Protein 7XZ4 (pdb70)

CATH classification: 1.20.1260.10

Radius of gyration: 22.17 Å; Cα contacts (8 Å, |Δi|>4): 222; chains: 1; bounding box: 53×60×54 Å

B-factor: mean 36.24, std 18.08, range [16.72, 129.14]

Foldseek 3Di:
DDADVNRDDDDDDDDDVCVVLQDDDDVFDRQADLQDPLLLVLLLVLLQLLQLQLVQLQLQLVACPDPVNVLNLSNLVSNVSSVVSNVVSVVSCVVCVNNGHDHDHDDHDDYDRDQCDPPLGSQLSVLVVNLVSLVVSLVSLVVSLVSCVVSVPVVSNCCSVPPPNVVSVVVNVVSVVVNVQCVVQDPDPSSSVSSVVSVVVSD

Sequence (203 aa):
KEVLSGVVFQPFEEIKGELSLVPQTPDKSLARQKFVDECEAAINEQINVEYNASYAYHSLFAYFDRDNVALKGFAKFFKESSDEEREEHAEKLMKKYQNTRGGRVRLQQSIVTPLTEFDHPEKGDALYAMELALALEKLVNEKLHNLHAVATRCNNDPQLTDFIESEFLADQVEDIKKISEYVAQLRRVGKGHGVWHFDQKLLEEEA

InterPro domains:
  IPR001519 Ferritin [PTHR11431] (81-251)
  IPR008331 Ferritin/DPS domain [PF00210] (91-235)
  IPR009040 Ferritin-like diiron domain [PS50905] (83-236)
  IPR009078 Ferritin-like superfamily [SSF47240] (72-250)
  IPR012347 Ferritin-like [G3DSA:1.20.1260.10] (52-253)
  IPR014034 Ferritin, conserved site [PS00204] (203-223)
  IPR014034 Ferritin, conserved site [PS00540] (134-152)

Structure (mmCIF, N/CA/C/O backbone):
data_7XZ4
#
_entry.id   7XZ4
#
_cell.length_a   150.336
_cell.length_b   150.336
_cell.length_c   150.336
_cell.angle_alpha   90.000
_cell.angle_beta   90.000
_cell.angle_gamma   90.000
#
_symmetry.space_group_name_H-M   'I 4 3 2'
#
loop_
_entity.id
_entity.type
_entity.pdbx_description
1 polymer Ferritin
2 non-polymer 'FE (III) ION'
3 non-polymer 'PHOSPHATE ION'
4 water water
#
loop_
_atom_site.group_PDB
_atom_site.id
_atom_site.type_symbol
_atom_site.label_atom_id
_atom_site.label_alt_id
_atom_site.label_comp_id
_atom_site.label_asym_id
_atom_site.label_entity_id
_atom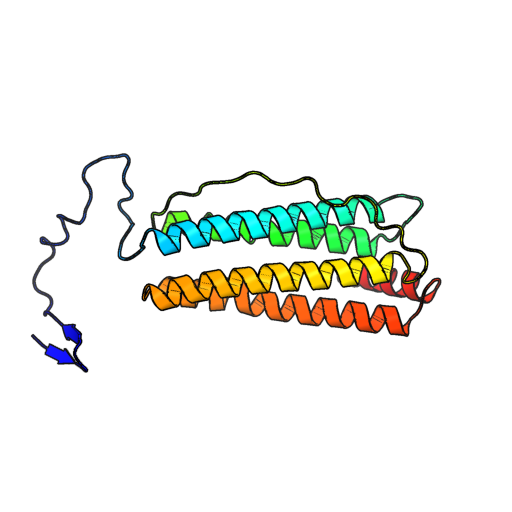_site.label_seq_id
_atom_site.pdbx_PDB_ins_code
_atom_site.Cartn_x
_atom_site.Cartn_y
_atom_site.Cartn_z
_atom_site.occupancy
_atom_site.B_iso_or_equiv
_atom_site.auth_seq_id
_atom_site.auth_comp_id
_atom_site.auth_asym_id
_atom_site.auth_atom_id
_atom_site.pdbx_PDB_model_num
ATOM 1 N N . LYS A 1 6 ? 47.247 -46.870 -14.121 1.00 67.98 6 LYS A N 1
ATOM 2 C CA . LYS A 1 6 ? 46.999 -46.405 -15.480 1.00 71.24 6 LYS A CA 1
ATOM 3 C C . LYS A 1 6 ? 45.765 -47.063 -16.083 1.00 55.75 6 LYS A C 1
ATOM 4 O O . LYS A 1 6 ? 45.382 -48.176 -15.722 1.00 65.32 6 LYS A O 1
ATOM 10 N N . GLU A 1 7 ? 45.146 -46.347 -17.012 1.00 64.50 7 GLU A N 1
ATOM 11 C CA . GLU A 1 7 ? 43.975 -46.824 -17.727 1.00 59.24 7 GLU A CA 1
ATOM 12 C C . GLU A 1 7 ? 44.075 -46.313 -19.153 1.00 54.35 7 GLU A C 1
ATOM 13 O O . GLU A 1 7 ? 44.322 -45.122 -19.367 1.00 48.62 7 GLU A O 1
ATOM 19 N N . VAL A 1 8 ? 43.926 -47.216 -20.117 1.00 54.41 8 VAL A N 1
ATOM 20 C CA . VAL A 1 8 ? 43.913 -46.875 -21.536 1.00 53.71 8 VAL A CA 1
ATOM 21 C C . VAL A 1 8 ? 42.506 -47.154 -22.042 1.00 44.21 8 VAL A C 1
ATOM 22 O O . VAL A 1 8 ? 42.018 -48.285 -21.945 1.00 38.25 8 VAL A O 1
ATOM 26 N N . LEU A 1 9 ? 41.840 -46.121 -22.547 1.00 40.91 9 LEU A N 1
ATOM 27 C CA . LEU A 1 9 ? 40.425 -46.195 -22.891 1.00 39.39 9 LEU A CA 1
ATOM 28 C C . LEU A 1 9 ? 40.265 -45.743 -24.331 1.00 38.15 9 LEU A C 1
ATOM 29 O O . LEU A 1 9 ? 40.389 -44.550 -24.631 1.00 35.28 9 LEU A O 1
ATOM 34 N N . SER A 1 10 ? 39.980 -46.668 -25.235 1.00 42.52 10 SER A N 1
ATOM 35 C CA . SER A 1 10 ? 39.973 -46.376 -26.674 1.00 44.16 10 SER A CA 1
ATOM 36 C C . SER A 1 10 ? 41.280 -45.720 -27.092 1.00 35.58 10 SER A C 1
ATOM 37 O O . SER A 1 10 ? 41.280 -44.818 -27.907 1.00 48.02 10 SER A O 1
ATOM 40 N N . GLY A 1 11 ? 42.388 -46.179 -26.522 1.00 44.48 11 GLY A N 1
ATOM 41 C CA . GLY A 1 11 ? 43.687 -45.648 -26.885 1.00 48.06 11 GLY A CA 1
ATOM 42 C C . GLY A 1 11 ? 44.137 -44.429 -26.103 1.00 45.31 11 GLY A C 1
ATOM 43 O O . GLY A 1 11 ? 45.274 -43.982 -26.292 1.00 48.56 11 GLY A O 1
ATOM 44 N N . VAL A 1 12 ? 43.291 -43.886 -25.231 1.00 45.74 12 VAL A N 1
ATOM 45 C CA . VAL A 1 12 ? 43.580 -42.662 -24.486 1.00 44.45 12 VAL A CA 1
ATOM 46 C C . VAL A 1 12 ? 44.119 -43.039 -23.111 1.00 48.96 12 VAL A C 1
ATOM 47 O O . VAL A 1 12 ? 43.434 -43.713 -22.332 1.00 45.45 12 VAL A O 1
ATOM 51 N N . VAL A 1 13 ? 45.348 -42.613 -22.818 1.00 53.71 13 VAL A N 1
ATOM 52 C CA . VAL A 1 13 ? 46.008 -42.937 -21.555 1.00 57.17 13 VAL A CA 1
ATOM 53 C C . VAL A 1 13 ? 45.500 -42.009 -20.460 1.00 52.84 13 VAL A C 1
ATOM 54 O O . VAL A 1 13 ? 45.553 -40.783 -20.597 1.00 50.30 13 VAL A O 1
ATOM 58 N N . PHE A 1 14 ? 45.013 -42.602 -19.369 1.00 56.82 14 PHE A N 1
ATOM 59 C CA . PHE A 1 14 ? 44.601 -41.895 -18.160 1.00 60.49 14 PHE A CA 1
ATOM 60 C C . PHE A 1 14 ? 45.626 -42.173 -17.070 1.00 65.89 14 PHE A C 1
ATOM 61 O O . PHE A 1 14 ? 45.695 -43.290 -16.547 1.00 57.53 14 PHE A O 1
ATOM 69 N N . GLN A 1 15 ? 46.418 -41.167 -16.736 1.00 76.87 15 GLN A N 1
ATOM 70 C CA . GLN A 1 15 ? 47.252 -41.410 -15.568 1.00 82.83 15 GLN A CA 1
ATOM 71 C C . GLN A 1 15 ? 46.483 -41.029 -14.305 1.00 85.93 15 GLN A C 1
ATOM 72 O O . GLN A 1 15 ? 45.798 -40.002 -14.288 1.00 82.49 15 GLN A O 1
ATOM 78 N N . PRO A 1 16 ? 46.536 -41.828 -13.241 1.00 88.61 16 PRO A N 1
ATOM 79 C CA . PRO A 1 16 ? 45.753 -41.508 -12.042 1.00 85.70 16 PRO A CA 1
ATOM 80 C C . PRO A 1 16 ? 46.249 -40.240 -11.359 1.00 83.21 16 PRO A C 1
ATOM 81 O O . PRO A 1 16 ? 47.378 -39.786 -11.563 1.00 76.05 16 PRO A O 1
ATOM 85 N N . PHE A 1 17 ? 45.368 -39.662 -10.541 1.00 73.45 17 PHE A N 1
ATOM 86 C CA . PHE A 1 17 ? 45.700 -38.440 -9.822 1.00 74.21 17 PHE A CA 1
ATOM 87 C C . PHE A 1 17 ? 46.675 -38.741 -8.690 1.00 78.70 17 PHE A C 1
ATOM 88 O O . PHE A 1 17 ? 46.392 -39.568 -7.817 1.00 81.86 17 PHE A O 1
ATOM 96 N N . GLU A 1 18 ? 47.807 -38.073 -8.706 1.00 67.88 18 GLU A N 1
ATOM 97 C CA . GLU A 1 18 ? 48.778 -38.279 -7.663 1.00 74.35 18 GLU A CA 1
ATOM 98 C C . GLU A 1 18 ? 49.140 -36.980 -6.987 1.00 83.64 18 GLU A C 1
ATOM 99 O O . GLU A 1 18 ? 48.934 -36.850 -5.785 1.00 85.93 18 GLU A O 1
ATOM 105 N N . GLU A 1 19 ? 49.694 -36.029 -7.735 1.00 88.71 19 GLU A N 1
ATOM 106 C CA . GLU A 1 19 ? 50.135 -34.754 -7.149 1.00 97.98 19 GLU A CA 1
ATOM 107 C C . GLU A 1 19 ? 50.210 -33.623 -8.147 1.00 101.59 19 GLU A C 1
ATOM 108 O O . GLU A 1 19 ? 50.247 -33.860 -9.354 1.00 96.11 19 GLU A O 1
ATOM 114 N N . ILE A 1 20 ? 50.242 -32.392 -7.646 1.00 97.68 20 ILE A N 1
ATOM 115 C CA . ILE A 1 20 ? 50.360 -31.231 -8.513 1.00 89.36 20 ILE A CA 1
ATOM 116 C C . ILE A 1 20 ? 51.759 -30.645 -8.506 1.00 91.17 20 ILE A C 1
ATOM 117 O O . ILE A 1 20 ? 52.027 -29.737 -7.734 1.00 86.83 20 ILE A O 1
ATOM 122 N N . LYS A 1 21 ? 52.651 -31.142 -9.356 1.00 97.64 21 LYS A N 1
ATOM 123 C CA . LYS A 1 21 ? 54.043 -30.668 -9.351 1.00 90.37 21 LYS A CA 1
ATOM 124 C C . LYS A 1 21 ? 54.621 -30.673 -10.733 1.00 91.67 21 LYS A C 1
ATOM 125 O O . LYS A 1 21 ? 55.414 -29.808 -11.074 1.00 94.57 21 LYS A O 1
ATOM 131 N N . GLY A 1 22 ? 54.259 -31.665 -11.530 1.00 92.40 22 GLY A N 1
ATOM 132 C CA . GLY A 1 22 ? 54.715 -31.700 -12.907 1.00 95.66 22 GLY A CA 1
ATOM 133 C C . GLY A 1 22 ? 54.043 -30.558 -13.618 1.00 92.22 22 GLY A C 1
ATOM 134 O O . GLY A 1 22 ? 54.524 -30.075 -14.623 1.00 85.30 22 GLY A O 1
ATOM 135 N N . GLU A 1 23 ? 52.926 -30.098 -13.065 1.00 91.30 23 GLU A N 1
ATOM 136 C CA . GLU A 1 23 ? 52.205 -28.982 -13.669 1.00 86.91 23 GLU A CA 1
ATOM 137 C C . GLU A 1 23 ? 52.700 -27.660 -13.140 1.00 78.28 23 GLU A C 1
ATOM 138 O O . GLU A 1 23 ? 52.339 -26.624 -13.669 1.00 87.07 23 GLU A O 1
ATOM 144 N N . LEU A 1 24 ? 53.514 -27.672 -12.098 1.00 60.48 24 LEU A N 1
ATOM 145 C CA . LEU A 1 24 ? 54.074 -26.423 -11.633 1.00 66.69 24 LEU A CA 1
ATOM 146 C C . LEU A 1 24 ? 55.085 -25.935 -12.645 1.00 80.20 24 LEU A C 1
ATOM 147 O O . LEU A 1 24 ? 55.398 -24.755 -12.692 1.00 67.34 24 LEU A O 1
ATOM 152 N N . SER A 1 25 ? 55.583 -26.834 -13.483 1.00 79.10 25 SER A N 1
ATOM 153 C CA . SER A 1 25 ? 56.486 -26.438 -14.545 1.00 74.19 25 SER A CA 1
ATOM 154 C C . SER A 1 25 ? 55.643 -25.841 -15.640 1.00 76.97 25 SER A C 1
ATOM 155 O O . SER A 1 25 ? 56.137 -25.118 -16.482 1.00 82.63 25 SER A O 1
ATOM 158 N N . LEU A 1 26 ? 54.357 -26.138 -15.637 1.00 77.58 26 LEU A N 1
ATOM 159 C CA . LEU A 1 26 ? 53.457 -25.529 -16.583 1.00 73.16 26 LEU A CA 1
ATOM 160 C C . LEU A 1 26 ? 52.926 -24.240 -16.004 1.00 75.53 26 LEU A C 1
ATOM 161 O O . LEU A 1 26 ? 51.880 -23.761 -16.422 1.00 54.32 26 LEU A O 1
ATOM 166 N N . VAL A 1 27 ? 53.613 -23.696 -15.008 1.00 64.46 27 VAL A N 1
ATOM 167 C CA . VAL A 1 27 ? 53.254 -22.384 -14.513 1.00 52.30 27 VAL A CA 1
ATOM 168 C C . VAL A 1 27 ? 54.450 -21.565 -14.937 1.00 47.21 27 VAL A C 1
ATOM 169 O O . VAL A 1 27 ? 55.526 -21.694 -14.391 1.00 43.51 27 VAL A O 1
ATOM 173 N N . PRO A 1 28 ? 54.268 -20.752 -15.970 1.00 57.32 28 PRO A N 1
ATOM 174 C CA . PRO A 1 28 ? 55.362 -19.933 -16.481 1.00 58.57 28 PRO A CA 1
ATOM 175 C C . PRO A 1 28 ? 55.916 -18.936 -15.466 1.00 56.43 28 PRO A C 1
ATOM 176 O O . PRO A 1 28 ? 55.166 -18.372 -14.685 1.00 45.34 28 PRO A O 1
ATOM 180 N N . GLN A 1 29 ? 57.227 -18.733 -15.481 1.00 62.32 29 GLN A N 1
ATOM 181 C CA . GLN A 1 29 ? 57.848 -17.834 -14.518 1.00 60.24 29 GLN A CA 1
ATOM 182 C C . GLN A 1 29 ? 58.327 -16.524 -15.140 1.00 62.04 29 GLN A C 1
ATOM 183 O O . GLN A 1 29 ? 58.964 -15.726 -14.449 1.00 68.10 29 GLN A O 1
ATOM 189 N N . THR A 1 30 ? 58.026 -16.274 -16.429 1.00 60.88 30 THR A N 1
ATOM 190 C CA . THR A 1 30 ? 58.398 -15.011 -17.059 1.00 62.09 30 THR A CA 1
ATOM 191 C C . THR A 1 30 ? 57.159 -14.152 -17.316 1.00 64.02 30 THR A C 1
ATOM 192 O O . THR A 1 30 ? 56.133 -14.664 -17.777 1.00 56.75 30 THR A O 1
ATOM 196 N N . PRO A 1 31 ? 57.232 -12.846 -17.036 1.00 59.97 31 PRO A N 1
ATOM 197 C CA . PRO A 1 31 ? 56.000 -12.040 -16.923 1.00 61.26 31 PRO A CA 1
ATOM 198 C C . PRO A 1 31 ? 55.317 -11.723 -18.245 1.00 59.48 31 PRO A C 1
ATOM 199 O O . PRO A 1 31 ? 54.156 -11.288 -18.230 1.00 48.40 31 PRO A O 1
ATOM 203 N N . ASP A 1 32 ? 55.986 -11.893 -19.378 1.00 44.15 32 ASP A N 1
ATOM 204 C CA . ASP A 1 32 ? 55.378 -11.599 -20.669 1.00 46.70 32 ASP A CA 1
ATOM 205 C C . ASP A 1 32 ? 54.597 -12.775 -21.244 1.00 40.05 32 ASP A C 1
ATOM 206 O O . ASP A 1 32 ? 54.001 -12.640 -22.317 1.00 49.32 32 ASP A O 1
ATOM 211 N N . LYS A 1 33 ? 54.589 -13.920 -20.573 1.00 36.83 33 LYS A N 1
ATOM 212 C CA . LYS A 1 33 ? 53.932 -15.110 -21.090 1.00 44.14 33 LYS A CA 1
ATOM 213 C C . LYS A 1 33 ? 52.620 -15.360 -20.363 1.00 31.19 33 LYS A C 1
ATOM 214 O O . LYS A 1 33 ? 52.524 -15.193 -19.144 1.00 31.16 33 LYS A O 1
ATOM 220 N N . SER A 1 34 ? 51.632 -15.822 -21.101 1.00 28.89 34 SER A N 1
ATOM 221 C CA . SER A 1 34 ? 50.370 -16.167 -20.495 1.00 30.22 34 SER A CA 1
ATOM 222 C C . SER A 1 34 ? 50.489 -17.322 -19.546 1.00 28.55 34 SER A C 1
ATOM 223 O O . SER A 1 34 ? 51.091 -18.319 -19.858 1.00 28.86 34 SER A O 1
ATOM 226 N N . LEU A 1 35 ? 49.903 -17.177 -18.382 1.00 29.27 35 LEU A N 1
ATOM 227 C CA . LEU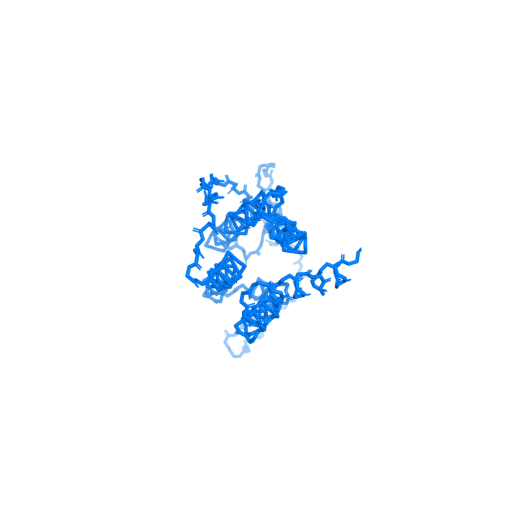 A 1 35 ? 49.883 -18.264 -17.443 1.00 27.15 35 LEU A CA 1
ATOM 228 C C . LEU A 1 35 ? 48.683 -19.148 -17.713 1.00 26.18 35 LEU A C 1
ATOM 229 O O . LEU A 1 35 ? 48.693 -20.298 -17.345 1.00 28.94 35 LEU A O 1
ATOM 234 N N . ALA A 1 36 ? 47.654 -18.610 -18.368 1.00 26.26 36 ALA A N 1
ATOM 235 C CA . ALA A 1 36 ? 46.448 -19.408 -18.565 1.00 22.76 36 ALA A CA 1
ATOM 236 C C . ALA A 1 36 ? 46.610 -20.418 -19.689 1.00 23.89 36 ALA A C 1
ATOM 237 O O . ALA A 1 36 ? 45.973 -21.477 -19.663 1.00 26.77 36 ALA A O 1
ATOM 239 N N . ARG A 1 37 ? 47.448 -20.104 -20.669 1.00 24.17 37 ARG A N 1
ATOM 240 C CA . ARG A 1 37 ? 47.483 -20.850 -21.920 1.00 28.50 37 ARG A CA 1
ATOM 241 C C . ARG A 1 37 ? 47.732 -22.330 -21.682 1.00 25.26 37 ARG A C 1
ATOM 242 O O . ARG A 1 37 ? 48.722 -22.710 -21.048 1.00 27.78 37 ARG A O 1
ATOM 250 N N . GLN A 1 38 ? 46.826 -23.161 -22.197 1.00 25.20 38 GLN A N 1
ATOM 251 C CA . GLN A 1 38 ? 46.954 -24.611 -22.094 1.00 26.81 38 GLN A CA 1
ATOM 252 C C . GLN A 1 38 ? 46.214 -25.248 -23.257 1.00 29.97 38 GLN A C 1
ATOM 253 O O . GLN A 1 38 ? 45.007 -25.039 -23.391 1.00 24.55 38 GLN A O 1
ATOM 259 N N . LYS A 1 39 ? 46.927 -26.031 -24.079 1.00 21.58 39 LYS A N 1
ATOM 260 C CA . LYS A 1 39 ? 46.335 -26.726 -25.224 1.00 27.41 39 LYS A CA 1
ATOM 261 C C . LYS A 1 39 ? 45.599 -25.752 -26.143 1.00 26.32 39 LYS A C 1
ATOM 262 O O . LYS A 1 39 ? 44.487 -26.004 -26.627 1.00 26.93 39 LYS A O 1
ATOM 268 N N . PHE A 1 40 ? 46.257 -24.630 -26.406 1.00 23.55 40 PHE A N 1
ATOM 269 C CA . PHE A 1 40 ? 45.720 -23.569 -27.244 1.00 26.64 40 PHE A CA 1
ATOM 270 C C . PHE A 1 40 ? 46.819 -23.218 -28.236 1.00 26.84 40 PHE A C 1
ATOM 271 O O . PHE A 1 40 ? 47.691 -22.397 -27.940 1.00 29.88 40 PHE A O 1
ATOM 279 N N . VAL A 1 41 ? 46.793 -23.842 -29.412 1.00 28.04 41 VAL A N 1
ATOM 280 C CA . VAL A 1 41 ? 47.958 -23.773 -30.288 1.00 24.54 41 VAL A CA 1
ATOM 281 C C . VAL A 1 41 ? 47.937 -22.538 -31.182 1.00 28.16 41 VAL A C 1
ATOM 282 O O . VAL A 1 41 ? 46.925 -21.834 -31.280 1.00 24.32 41 VAL A O 1
ATOM 286 N N . ASP A 1 42 ? 49.072 -22.278 -31.841 1.00 28.64 42 ASP A N 1
ATOM 287 C CA . ASP A 1 42 ? 49.241 -21.065 -32.635 1.00 24.62 42 ASP A CA 1
ATOM 288 C C . ASP A 1 42 ? 48.202 -20.958 -33.746 1.00 29.16 42 ASP A C 1
ATOM 289 O O . ASP A 1 42 ? 47.725 -19.859 -34.055 1.00 27.56 42 ASP A O 1
ATOM 294 N N . GLU A 1 43 ? 47.833 -22.086 -34.354 1.00 22.65 43 GLU A N 1
ATOM 295 C CA . GLU A 1 43 ? 46.860 -22.049 -35.443 1.00 27.60 43 GLU A CA 1
ATOM 296 C C . GLU A 1 43 ? 45.507 -21.529 -34.965 1.00 27.05 43 GLU A C 1
ATOM 297 O O . GLU A 1 43 ? 44.841 -20.767 -35.676 1.00 27.26 43 GLU A O 1
ATOM 303 N N . CYS A 1 44 ? 45.081 -21.946 -33.766 1.00 27.07 44 CYS A N 1
ATOM 304 C CA . CYS A 1 44 ? 43.820 -21.478 -33.197 1.00 29.92 44 CYS A CA 1
ATOM 305 C C . CYS A 1 44 ? 43.902 -20.017 -32.780 1.00 20.68 44 CYS A C 1
ATOM 306 O O . CYS A 1 44 ? 42.963 -19.242 -33.006 1.00 26.98 44 CYS A O 1
ATOM 309 N N . GLU A 1 45 ? 45.017 -19.628 -32.161 1.00 29.89 45 GLU A N 1
ATOM 310 C CA . GLU A 1 45 ? 45.253 -18.222 -31.862 1.00 22.60 45 GLU A CA 1
ATOM 311 C C . GLU A 1 45 ? 45.159 -17.364 -33.123 1.00 33.28 45 GLU A C 1
ATOM 312 O O . GLU A 1 45 ? 44.498 -16.319 -33.123 1.00 24.12 45 GLU A O 1
ATOM 318 N N . ALA A 1 46 ? 45.808 -17.796 -34.214 1.00 24.17 46 ALA A N 1
ATOM 319 C CA . ALA A 1 46 ? 45.797 -17.013 -35.452 1.00 22.57 46 ALA A CA 1
ATOM 320 C C . ALA A 1 46 ? 44.415 -17.006 -36.105 1.00 28.69 46 ALA A C 1
ATOM 321 O O . ALA A 1 46 ? 43.991 -15.995 -36.680 1.00 26.31 46 ALA A O 1
ATOM 323 N N . ALA A 1 47 ? 43.695 -18.125 -36.026 1.00 31.29 47 ALA A N 1
ATOM 324 C CA . ALA A 1 47 ? 42.361 -18.176 -36.615 1.00 33.74 47 ALA A CA 1
ATOM 325 C C . ALA A 1 47 ? 41.375 -17.291 -35.849 1.00 33.31 47 ALA A C 1
ATOM 326 O O . ALA A 1 47 ? 40.462 -16.715 -36.446 1.00 25.86 47 ALA A O 1
ATOM 328 N N . ILE A 1 48 ? 41.517 -17.199 -34.523 1.00 28.64 48 ILE A N 1
ATOM 329 C CA . ILE A 1 48 ? 40.687 -16.267 -33.762 1.00 26.39 48 ILE A CA 1
ATOM 330 C C . ILE A 1 48 ? 40.993 -14.837 -34.176 1.00 26.85 48 ILE A C 1
ATOM 331 O O . ILE A 1 48 ? 40.080 -14.035 -34.417 1.00 26.72 48 ILE A O 1
ATOM 336 N N . ASN A 1 49 ? 42.276 -14.512 -34.327 1.00 20.17 49 ASN A N 1
ATOM 337 C CA . ASN A 1 49 ? 42.641 -13.174 -34.780 1.00 25.01 49 ASN A CA 1
ATOM 338 C C . ASN A 1 49 ? 42.065 -12.876 -36.157 1.00 25.00 49 ASN A C 1
ATOM 339 O O . ASN A 1 49 ? 41.638 -11.748 -36.425 1.00 27.91 49 ASN A O 1
ATOM 344 N N . GLU A 1 50 ? 42.009 -13.876 -37.037 1.00 28.22 50 GLU A N 1
ATOM 345 C CA . GLU A 1 50 ? 41.375 -13.642 -38.329 1.00 30.30 50 GLU A CA 1
ATOM 346 C C . GLU A 1 50 ? 39.898 -13.328 -38.160 1.00 28.46 50 GLU A C 1
ATOM 347 O O . GLU A 1 50 ? 39.388 -12.376 -38.754 1.00 25.16 50 GLU A O 1
ATOM 353 N N . GLN A 1 51 ? 39.190 -14.117 -37.352 1.00 23.68 51 GLN A N 1
ATOM 354 C CA . GLN A 1 51 ? 37.767 -13.864 -37.185 1.00 25.76 51 GLN A CA 1
ATOM 355 C C . GLN A 1 51 ? 37.508 -12.525 -36.501 1.00 27.22 51 GLN A C 1
ATOM 356 O O . GLN A 1 51 ? 36.490 -11.887 -36.775 1.00 28.26 51 GLN A O 1
ATOM 362 N N . ILE A 1 52 ? 38.404 -12.076 -35.620 1.00 26.72 52 ILE A N 1
ATOM 363 C CA . ILE A 1 52 ? 38.239 -10.735 -35.060 1.00 21.86 52 ILE A CA 1
ATOM 364 C C . ILE A 1 52 ? 38.261 -9.689 -36.165 1.00 31.79 52 ILE A C 1
ATOM 365 O O . ILE A 1 52 ? 37.430 -8.771 -36.185 1.00 21.33 52 ILE A O 1
ATOM 370 N N . ASN A 1 53 ? 39.205 -9.816 -37.108 1.00 24.08 53 ASN A N 1
ATOM 371 C CA . ASN A 1 53 ? 39.293 -8.854 -38.203 1.00 24.60 53 ASN A CA 1
ATOM 372 C C . ASN A 1 53 ? 38.114 -8.978 -39.155 1.00 29.02 53 ASN A C 1
ATOM 373 O O . ASN A 1 53 ? 37.684 -7.976 -39.738 1.00 25.76 53 ASN A O 1
ATOM 378 N N . VAL A 1 54 ? 37.594 -10.193 -39.335 1.00 24.19 54 VAL A N 1
ATOM 379 C CA . VAL A 1 54 ? 36.394 -10.390 -40.151 1.00 25.84 54 VAL A CA 1
ATOM 380 C C . VAL A 1 54 ? 35.197 -9.664 -39.543 1.00 25.40 54 VAL A C 1
ATOM 381 O O . VAL A 1 54 ? 34.484 -8.925 -40.231 1.00 24.08 54 VAL A O 1
ATOM 385 N N . GLU A 1 55 ? 34.951 -9.870 -38.245 1.00 24.58 55 GLU A N 1
ATOM 386 C CA . GLU A 1 55 ? 33.791 -9.245 -37.608 1.00 24.23 55 GLU A CA 1
ATOM 387 C C . GLU A 1 55 ? 33.917 -7.725 -37.579 1.00 24.61 55 GLU A C 1
ATOM 388 O O . GLU A 1 55 ? 32.938 -7.004 -37.827 1.00 25.83 55 GLU A O 1
ATOM 394 N N . TYR A 1 56 ? 35.120 -7.218 -37.302 1.00 21.85 56 TYR A N 1
ATOM 395 C CA . TYR A 1 56 ? 35.334 -5.775 -37.278 1.00 23.19 56 TYR A CA 1
ATOM 396 C C . TYR A 1 56 ? 35.111 -5.152 -38.648 1.00 26.03 56 TYR A C 1
ATOM 397 O O . TYR A 1 56 ? 34.474 -4.096 -38.761 1.00 22.62 56 TYR A O 1
ATOM 406 N N . ASN A 1 57 ? 35.635 -5.783 -39.702 1.00 22.55 57 ASN A N 1
ATOM 407 C CA . ASN A 1 57 ? 35.386 -5.284 -41.047 1.00 25.85 57 ASN A CA 1
ATOM 408 C C . ASN A 1 57 ? 33.899 -5.312 -41.377 1.00 24.12 57 ASN A C 1
ATOM 409 O O . ASN A 1 57 ? 33.384 -4.395 -42.021 1.00 25.42 57 ASN A O 1
ATOM 414 N N . ALA A 1 58 ? 33.199 -6.362 -40.948 1.00 23.20 58 ALA A N 1
ATOM 415 C CA . ALA A 1 58 ? 31.756 -6.417 -41.131 1.00 26.15 58 ALA A CA 1
ATOM 416 C C . ALA A 1 58 ? 31.068 -5.307 -40.345 1.00 28.37 58 ALA A C 1
ATOM 417 O O . ALA A 1 58 ? 30.097 -4.707 -40.824 1.00 24.38 58 ALA A O 1
ATOM 419 N N . SER A 1 59 ? 31.561 -5.011 -39.138 1.00 24.82 59 SER A N 1
ATOM 420 C CA . SER A 1 59 ? 31.007 -3.886 -38.386 1.00 26.19 59 SER A CA 1
ATOM 421 C C . SER A 1 59 ? 31.157 -2.591 -39.174 1.00 21.98 59 SER A C 1
ATOM 422 O O . SER A 1 59 ? 30.209 -1.809 -39.307 1.00 26.57 59 SER A O 1
ATOM 425 N N . TYR A 1 60 ? 32.345 -2.368 -39.727 1.00 24.36 60 TYR A N 1
ATOM 426 C CA . TYR A 1 60 ? 32.610 -1.148 -40.479 1.00 19.52 60 TYR A CA 1
ATOM 427 C C . TYR A 1 60 ? 31.740 -1.058 -41.722 1.00 26.91 60 TYR A C 1
ATOM 428 O O . TYR A 1 60 ? 31.236 0.019 -42.061 1.00 24.68 60 TYR A O 1
ATOM 437 N N . ALA A 1 61 ? 31.589 -2.174 -42.442 1.00 24.67 61 ALA A N 1
ATOM 438 C CA . ALA A 1 61 ? 30.717 -2.192 -43.608 1.00 22.09 61 ALA A CA 1
ATOM 439 C C . ALA A 1 61 ? 29.281 -1.835 -43.231 1.00 24.46 61 ALA A C 1
ATOM 440 O O . ALA A 1 61 ? 28.619 -1.067 -43.932 1.00 23.03 61 ALA A O 1
ATOM 442 N N . TYR A 1 62 ? 28.776 -2.387 -42.130 1.00 22.94 62 TYR A N 1
ATOM 443 C CA . TYR A 1 62 ? 27.415 -2.054 -41.719 1.00 21.47 62 TYR A CA 1
ATOM 444 C C . TYR A 1 62 ? 27.292 -0.578 -41.329 1.00 21.11 62 TYR A C 1
ATOM 445 O O . TYR A 1 62 ? 26.246 0.040 -41.543 1.00 24.06 62 TYR A O 1
ATOM 454 N N . HIS A 1 63 ? 28.323 0.016 -40.765 1.00 24.10 63 HIS A N 1
ATOM 455 C CA . HIS A 1 63 ? 28.293 1.435 -40.437 1.00 22.24 63 HIS A CA 1
ATOM 456 C C . HIS A 1 63 ? 28.250 2.276 -41.692 1.00 26.23 63 HIS A C 1
ATOM 457 O O . HIS A 1 63 ? 27.571 3.270 -41.716 1.00 28.78 63 HIS A O 1
ATOM 464 N N . SER A 1 64 ? 28.963 1.860 -42.725 1.00 24.68 64 SER A N 1
ATOM 465 C CA . SER A 1 64 ? 28.879 2.555 -44.005 1.00 28.38 64 SER A CA 1
ATOM 466 C C . SER A 1 64 ? 27.482 2.446 -44.602 1.00 27.07 64 SER A C 1
ATOM 467 O O . SER A 1 64 ? 26.956 3.418 -45.161 1.00 27.86 64 SER A O 1
ATOM 470 N N . LEU A 1 65 ? 26.862 1.276 -44.489 1.00 24.78 65 LEU A N 1
ATOM 471 C CA . LEU A 1 65 ? 25.479 1.133 -44.938 1.00 25.50 65 LEU A CA 1
ATOM 472 C C . LEU A 1 65 ? 24.557 2.047 -44.147 1.00 24.63 65 LEU A C 1
ATOM 473 O O . LEU A 1 65 ? 23.690 2.721 -44.718 1.00 26.27 65 LEU A O 1
ATOM 478 N N . PHE A 1 66 ? 24.744 2.096 -42.831 1.00 22.67 66 PHE A N 1
ATOM 479 C CA . PHE A 1 66 ? 23.932 2.983 -42.006 1.00 24.37 66 PHE A CA 1
ATOM 480 C C . PHE A 1 66 ? 24.070 4.422 -42.475 1.00 31.97 66 PHE A C 1
ATOM 481 O O . PHE A 1 66 ? 23.077 5.156 -42.573 1.00 21.06 66 PHE A O 1
ATOM 489 N N . ALA A 1 67 ? 25.296 4.832 -42.792 1.00 23.41 67 ALA A N 1
ATOM 490 C CA . ALA A 1 67 ? 25.547 6.223 -43.135 1.00 22.52 67 ALA A CA 1
ATOM 491 C C . ALA A 1 67 ? 24.845 6.607 -44.429 1.00 22.25 67 ALA A C 1
ATOM 492 O O . ALA A 1 67 ? 24.458 7.766 -44.603 1.00 26.92 67 ALA A O 1
ATOM 494 N N . TYR A 1 68 ? 24.667 5.648 -45.341 1.00 26.28 68 TYR A N 1
ATOM 495 C CA . TYR A 1 68 ? 23.973 5.929 -46.590 1.00 21.92 68 TYR A CA 1
ATOM 496 C C . TYR A 1 68 ? 22.473 6.070 -46.367 1.00 24.20 68 TYR A C 1
ATOM 497 O O . TYR A 1 68 ? 21.864 7.040 -46.822 1.00 24.45 68 TYR A O 1
ATOM 506 N N . PHE A 1 69 ? 21.850 5.100 -45.688 1.00 20.63 69 PHE A N 1
ATOM 507 C CA . PHE A 1 69 ? 20.402 5.154 -45.535 1.00 25.24 69 PHE A CA 1
ATOM 508 C C . PHE A 1 69 ? 19.952 6.215 -44.544 1.00 24.78 69 PHE A C 1
ATOM 509 O O . PHE A 1 69 ? 18.766 6.569 -44.533 1.00 21.98 69 PHE A O 1
ATOM 517 N N . ASP A 1 70 ? 20.869 6.763 -43.757 1.00 23.12 70 ASP A N 1
ATOM 518 C CA . ASP A 1 70 ? 20.573 7.878 -42.867 1.00 20.81 70 ASP A CA 1
ATOM 519 C C . ASP A 1 70 ? 20.557 9.220 -43.598 1.00 22.46 70 ASP A C 1
ATOM 520 O O . ASP A 1 70 ? 20.296 10.252 -42.966 1.00 24.45 70 ASP A O 1
ATOM 525 N N . ARG A 1 71 ? 20.824 9.225 -44.905 1.00 23.04 71 ARG A N 1
ATOM 526 C CA . ARG A 1 71 ? 20.796 10.455 -45.686 1.00 25.93 71 ARG A CA 1
ATOM 527 C C . ARG A 1 71 ? 19.364 10.950 -45.851 1.00 26.57 71 ARG A C 1
ATOM 528 O O . ARG A 1 71 ? 18.430 10.158 -46.014 1.00 23.94 71 ARG A O 1
ATOM 536 N N . ASP A 1 72 ? 19.200 12.275 -45.842 1.00 25.67 72 ASP A N 1
ATOM 537 C CA . ASP A 1 72 ? 17.858 12.847 -45.867 1.00 26.89 72 ASP A CA 1
ATOM 538 C C . ASP A 1 72 ? 17.151 12.551 -47.175 1.00 26.63 72 ASP A C 1
ATOM 539 O O . ASP A 1 72 ? 15.923 12.450 -47.200 1.00 27.94 72 ASP A O 1
ATOM 544 N N . ASN A 1 73 ? 17.901 12.375 -48.262 1.00 23.22 73 ASN A N 1
ATOM 545 C CA . ASN A 1 73 ? 17.288 12.096 -49.554 1.00 26.19 73 ASN A CA 1
ATOM 546 C C . ASN A 1 73 ? 17.052 10.613 -49.779 1.00 30.67 73 ASN A C 1
ATOM 547 O O . ASN A 1 73 ? 16.382 10.248 -50.748 1.00 29.24 73 ASN A O 1
ATOM 552 N N . VAL A 1 74 ? 17.581 9.758 -48.914 1.00 24.64 74 VAL A N 1
ATOM 553 C CA . VAL A 1 74 ? 17.242 8.350 -48.910 1.00 25.02 74 VAL A CA 1
ATOM 554 C C . VAL A 1 74 ? 16.147 8.063 -47.892 1.00 27.53 74 VAL A C 1
ATOM 555 O O . VAL A 1 74 ? 15.131 7.456 -48.220 1.00 25.13 74 VAL A O 1
ATOM 559 N N . ALA A 1 75 ? 16.338 8.513 -46.652 1.00 20.70 75 ALA A N 1
ATOM 560 C CA . ALA A 1 75 ? 15.257 8.615 -45.672 1.00 28.93 75 ALA A CA 1
ATOM 561 C C . ALA A 1 75 ? 14.608 7.263 -45.382 1.00 36.27 75 ALA A C 1
ATOM 562 O O . ALA A 1 75 ? 13.388 7.146 -45.337 1.00 33.53 75 ALA A O 1
ATOM 564 N N . LEU A 1 76 ? 15.419 6.225 -45.206 1.00 30.05 76 LEU A N 1
ATOM 565 C CA . LEU A 1 76 ? 14.914 4.909 -44.833 1.00 26.99 76 LEU A CA 1
ATOM 566 C C . LEU A 1 76 ? 15.411 4.653 -43.418 1.00 27.83 76 LEU A C 1
ATOM 567 O O . LEU A 1 76 ? 16.417 3.968 -43.204 1.00 24.76 76 LEU A O 1
ATOM 572 N N . LYS A 1 77 ? 14.743 5.267 -42.467 1.00 19.46 77 LYS A N 1
ATOM 573 C CA . LYS A 1 77 ? 15.212 5.207 -41.101 1.00 29.02 77 LYS A CA 1
ATOM 574 C C . LYS A 1 77 ? 15.245 3.835 -40.477 1.00 26.89 77 LYS A C 1
ATOM 575 O O . LYS A 1 77 ? 16.109 3.548 -39.691 1.00 28.05 77 LYS A O 1
ATOM 581 N N . GLY A 1 78 ? 14.311 2.993 -40.844 1.00 24.31 78 GLY A N 1
ATOM 582 C CA . GLY A 1 78 ? 14.347 1.628 -40.351 1.00 23.83 78 GLY A CA 1
ATOM 583 C C . GLY A 1 78 ? 15.578 0.884 -40.834 1.00 26.67 78 GLY A C 1
ATOM 584 O O . GLY A 1 78 ? 16.227 0.164 -40.067 1.00 24.25 78 GLY A O 1
ATOM 585 N N . PHE A 1 79 ? 15.927 1.066 -42.107 1.00 24.17 79 PHE A N 1
ATOM 586 C CA . PHE A 1 79 ? 17.153 0.470 -42.637 1.00 27.23 79 PHE A CA 1
ATOM 587 C C . PHE A 1 79 ? 18.382 1.032 -41.932 1.00 23.48 79 PHE A C 1
ATOM 588 O O . PHE A 1 79 ? 19.266 0.279 -41.506 1.00 25.50 79 PHE A O 1
ATOM 596 N N . ALA A 1 80 ? 18.454 2.362 -41.804 1.00 25.81 80 ALA A N 1
ATOM 597 C CA . ALA A 1 80 ? 19.604 2.986 -41.153 1.00 25.77 80 ALA A CA 1
ATOM 598 C C . ALA A 1 80 ? 19.800 2.425 -39.752 1.00 23.81 80 ALA A C 1
ATOM 599 O O . ALA A 1 80 ? 20.902 2.008 -39.387 1.00 28.62 80 ALA A O 1
ATOM 601 N N . LYS A 1 81 ? 18.722 2.368 -38.970 1.00 22.29 81 LYS A N 1
ATOM 602 C CA . LYS A 1 81 ? 18.801 1.820 -37.624 1.00 24.26 81 LYS A CA 1
ATOM 603 C C . LYS A 1 81 ? 19.150 0.338 -37.647 1.00 27.67 81 LYS A C 1
ATOM 604 O O . LYS A 1 81 ? 19.929 -0.134 -36.812 1.00 25.73 81 LYS A O 1
ATOM 610 N N . PHE A 1 82 ? 18.578 -0.415 -38.589 1.00 24.39 82 PHE A N 1
ATOM 611 C CA . PHE A 1 82 ? 18.930 -1.823 -38.696 1.00 26.91 82 PHE A CA 1
ATOM 612 C C . PHE A 1 82 ? 20.422 -1.988 -38.942 1.00 23.21 82 PHE A C 1
ATOM 613 O O . PHE A 1 82 ? 21.081 -2.815 -38.303 1.00 23.85 82 PHE A O 1
ATOM 621 N N . PHE A 1 83 ? 20.973 -1.207 -39.875 1.00 19.22 83 PHE A N 1
ATOM 622 C CA . PHE A 1 83 ? 22.390 -1.352 -40.197 1.00 21.46 83 PHE A CA 1
ATOM 623 C C . PHE A 1 83 ? 23.276 -0.841 -39.069 1.00 25.48 83 PHE A C 1
ATOM 624 O O . PHE A 1 83 ? 24.350 -1.401 -38.822 1.00 25.56 83 PHE A O 1
ATOM 632 N N . LYS A 1 84 ? 22.844 0.207 -38.371 1.00 24.07 84 LYS A N 1
ATOM 633 C CA . LYS A 1 84 ? 23.586 0.676 -37.206 1.00 18.46 84 LYS A CA 1
ATOM 634 C C . LYS A 1 84 ? 23.665 -0.418 -36.149 1.00 22.31 84 LYS A C 1
ATOM 635 O O . LYS A 1 84 ? 24.726 -0.669 -35.566 1.00 26.90 84 LYS A O 1
ATOM 641 N N . GLU A 1 85 ? 22.542 -1.074 -35.880 1.00 20.65 85 GLU A N 1
ATOM 642 C CA . GLU A 1 85 ? 22.526 -2.089 -34.834 1.00 20.70 85 GLU A CA 1
ATOM 643 C C . GLU A 1 85 ? 23.328 -3.316 -35.251 1.00 21.98 85 GLU A C 1
ATOM 644 O O . GLU A 1 85 ? 24.005 -3.934 -34.422 1.00 26.94 85 GLU A O 1
ATOM 650 N N . SER A 1 86 ? 23.273 -3.672 -36.535 1.00 20.65 86 SER A N 1
ATOM 651 C CA . SER A 1 86 ? 24.104 -4.761 -37.038 1.00 26.49 86 SER A CA 1
ATOM 652 C C . SER A 1 86 ? 25.587 -4.431 -36.882 1.00 27.11 86 SER A C 1
ATOM 653 O O . SER A 1 86 ? 26.403 -5.316 -36.596 1.00 28.43 86 SER A O 1
ATOM 656 N N . SER A 1 87 ? 25.951 -3.158 -37.069 1.00 26.93 87 SER A N 1
ATOM 657 C CA . SER A 1 87 ? 27.334 -2.736 -36.867 1.00 26.65 87 SER A CA 1
ATOM 658 C C . SER A 1 87 ? 27.738 -2.899 -35.410 1.00 22.89 87 SER A C 1
ATOM 659 O O . SER A 1 87 ? 28.819 -3.415 -35.108 1.00 23.49 87 SER A O 1
ATOM 662 N N . ASP A 1 88 ? 26.869 -2.465 -34.492 1.00 21.94 88 ASP A N 1
ATOM 663 C CA . ASP A 1 88 ? 27.101 -2.692 -33.069 1.00 23.01 88 ASP A CA 1
ATOM 664 C C . ASP A 1 88 ? 27.256 -4.174 -32.779 1.00 27.21 88 ASP A C 1
ATOM 665 O O . ASP A 1 88 ? 28.104 -4.568 -31.979 1.00 21.01 88 ASP A O 1
ATOM 670 N N . GLU A 1 89 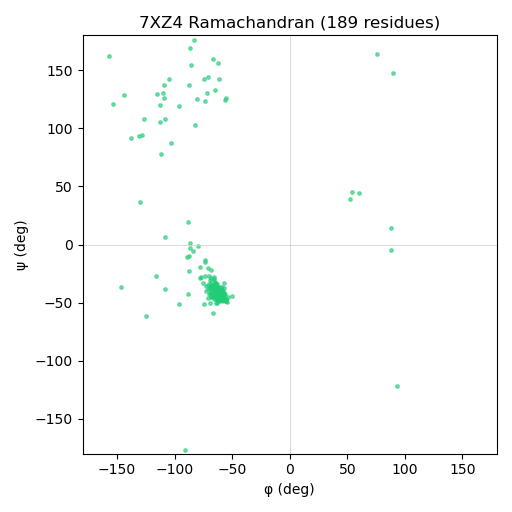? 26.420 -5.006 -33.402 1.00 21.50 89 GLU A N 1
ATOM 671 C CA . GLU A 1 89 ? 26.461 -6.439 -33.132 1.00 25.18 89 GLU A CA 1
ATOM 672 C C . GLU A 1 89 ? 27.750 -7.071 -33.645 1.00 23.17 89 GLU A C 1
ATOM 673 O O . GLU A 1 89 ? 28.359 -7.893 -32.952 1.00 23.26 89 GLU A O 1
ATOM 679 N N . GLU A 1 90 ? 28.168 -6.734 -34.867 1.00 22.56 90 GLU A N 1
ATOM 680 C CA . GLU A 1 90 ? 29.420 -7.303 -35.367 1.00 23.15 90 GLU A CA 1
ATOM 681 C C . GLU A 1 90 ? 30.591 -6.879 -34.492 1.00 26.12 90 GLU A C 1
ATOM 682 O O . GLU A 1 90 ? 31.490 -7.682 -34.213 1.00 26.12 90 GLU A O 1
ATOM 688 N N . ARG A 1 91 ? 30.569 -5.637 -34.001 1.00 23.10 91 ARG A N 1
ATOM 689 C CA . ARG A 1 91 ? 31.628 -5.199 -33.101 1.00 20.25 91 ARG A CA 1
ATOM 690 C C . ARG A 1 91 ? 31.595 -5.961 -31.784 1.00 26.07 91 ARG A C 1
ATOM 691 O O . ARG A 1 91 ? 32.653 -6.290 -31.228 1.00 24.26 91 ARG A O 1
ATOM 699 N N A GLU A 1 92 ? 30.400 -6.213 -31.240 0.50 21.99 92 GLU A N 1
ATOM 700 N N B GLU A 1 92 ? 30.412 -6.249 -31.267 0.50 21.99 92 GLU A N 1
ATOM 701 C CA A GLU A 1 92 ? 30.311 -7.052 -30.046 0.50 23.13 92 GLU A CA 1
ATOM 702 C CA B GLU A 1 92 ? 30.304 -7.055 -30.064 0.50 23.13 92 GLU A CA 1
ATOM 703 C C A GLU A 1 92 ? 30.869 -8.450 -30.298 0.50 21.61 92 GLU A C 1
ATOM 704 C C B GLU A 1 92 ? 30.888 -8.442 -30.314 0.50 21.61 92 GLU A C 1
ATOM 705 O O A GLU A 1 92 ? 31.510 -9.035 -29.415 0.50 22.36 92 GLU A O 1
ATOM 706 O O B GLU A 1 92 ? 31.543 -8.988 -29.447 0.50 22.36 92 GLU A O 1
ATOM 717 N N . HIS A 1 93 ? 30.616 -9.016 -31.482 1.00 23.81 93 HIS A N 1
ATOM 718 C CA . HIS A 1 93 ? 31.213 -10.310 -31.807 1.00 24.33 93 HIS A CA 1
ATOM 719 C C . HIS A 1 93 ? 32.731 -10.220 -31.759 1.00 20.99 93 HIS A C 1
ATOM 720 O O . HIS A 1 93 ? 33.396 -11.048 -31.127 1.00 26.91 93 HIS A O 1
ATOM 727 N N . ALA A 1 94 ? 33.295 -9.196 -32.404 1.00 21.93 94 ALA A N 1
ATOM 728 C CA . ALA A 1 94 ? 34.742 -9.000 -32.377 1.00 23.32 94 ALA A CA 1
ATOM 729 C C . ALA A 1 94 ? 35.244 -8.924 -30.948 1.00 24.43 94 ALA A C 1
ATOM 730 O O . ALA A 1 94 ? 36.192 -9.619 -30.567 1.00 23.29 94 ALA A O 1
ATOM 732 N N . GLU A 1 95 ? 34.587 -8.107 -30.127 1.00 22.54 95 GLU A N 1
ATOM 733 C CA . GLU A 1 95 ? 34.987 -7.981 -28.732 1.00 21.89 95 GLU A CA 1
ATOM 734 C C . GLU A 1 95 ? 34.890 -9.308 -27.979 1.00 25.85 95 GLU A C 1
ATOM 735 O O . GLU A 1 95 ? 35.774 -9.646 -27.180 1.00 21.63 95 GLU A O 1
ATOM 741 N N . LYS A 1 96 ? 33.813 -10.060 -28.185 1.00 22.57 96 LYS A N 1
ATOM 742 C CA . LYS A 1 96 ? 33.710 -11.351 -27.512 1.00 22.75 96 LYS A CA 1
ATOM 743 C C . LYS A 1 96 ? 34.848 -12.282 -27.933 1.00 23.08 96 LYS A C 1
ATOM 744 O O . LYS A 1 96 ? 35.384 -13.045 -27.119 1.00 24.38 96 LYS A O 1
ATOM 750 N N . LEU A 1 97 ? 35.220 -12.241 -29.207 1.00 24.79 97 LEU A N 1
ATOM 751 C CA . LEU A 1 97 ? 36.352 -13.035 -29.650 1.00 23.69 97 LEU A CA 1
ATOM 752 C C . LEU A 1 97 ? 37.652 -12.522 -29.051 1.00 28.31 97 LEU A C 1
ATOM 753 O O . LEU A 1 97 ? 38.543 -13.317 -28.736 1.00 25.47 97 LEU A O 1
ATOM 758 N N . MET A 1 98 ? 37.776 -11.208 -28.861 1.00 24.32 98 MET A N 1
ATOM 759 C CA . MET A 1 98 ? 38.978 -10.698 -28.216 1.00 22.75 98 MET A CA 1
ATOM 760 C C . MET A 1 98 ? 39.056 -11.174 -26.773 1.00 26.33 98 MET A C 1
ATOM 761 O O . MET A 1 98 ? 40.128 -11.581 -26.309 1.00 23.23 98 MET A O 1
ATOM 766 N N A LYS A 1 99 ? 37.934 -11.117 -26.049 0.53 23.33 99 LYS A N 1
ATOM 767 N N B LYS A 1 99 ? 37.935 -11.126 -26.050 0.47 23.33 99 LYS A N 1
ATOM 768 C CA A LYS A 1 99 ? 37.909 -11.620 -24.679 0.53 24.14 99 LYS A CA 1
ATOM 769 C CA B LYS A 1 99 ? 37.925 -11.622 -24.678 0.47 24.18 99 LYS A CA 1
ATOM 770 C C A LYS A 1 99 ? 38.275 -13.098 -24.640 0.53 22.84 99 LYS A C 1
ATOM 771 C C B LYS A 1 99 ? 38.272 -13.103 -24.634 0.47 22.85 99 LYS A C 1
ATOM 772 O O A LYS A 1 99 ? 39.021 -13.538 -23.758 0.53 24.59 99 LYS A O 1
ATOM 773 O O B LYS A 1 99 ? 39.006 -13.552 -23.747 0.47 24.56 99 LYS A O 1
ATOM 784 N N . TYR A 1 100 ? 37.752 -13.877 -25.589 1.00 18.32 100 TYR A N 1
ATOM 785 C CA . TYR A 1 100 ? 38.034 -15.307 -25.622 1.00 20.74 100 TYR A CA 1
ATOM 786 C C . TYR A 1 100 ? 39.514 -15.571 -25.850 1.00 23.58 100 TYR A C 1
ATOM 787 O O . TYR A 1 100 ? 40.113 -16.416 -25.184 1.00 19.70 100 TYR A O 1
ATOM 796 N N . GLN A 1 101 ? 40.105 -14.881 -26.826 1.00 23.51 101 GLN A N 1
ATOM 797 C CA . GLN A 1 101 ? 41.538 -15.000 -27.073 1.00 21.29 101 GLN A CA 1
ATOM 798 C C . GLN A 1 101 ? 42.339 -14.824 -25.788 1.00 26.08 101 GLN A C 1
ATOM 799 O O . GLN A 1 101 ? 43.248 -15.613 -25.497 1.00 20.68 101 GLN A O 1
ATOM 805 N N . ASN A 1 102 ? 41.980 -13.826 -24.979 1.00 21.53 102 ASN A N 1
ATOM 806 C CA . ASN A 1 102 ? 42.710 -13.576 -23.744 1.00 25.52 102 ASN A CA 1
ATOM 807 C C . ASN A 1 102 ? 42.375 -14.592 -22.672 1.00 25.02 102 ASN A C 1
ATOM 808 O O . ASN A 1 102 ? 43.248 -14.940 -21.871 1.00 29.29 102 ASN A O 1
ATOM 813 N N . THR A 1 103 ? 41.133 -15.082 -22.650 1.00 21.16 103 THR A N 1
ATOM 814 C CA . THR A 1 103 ? 40.785 -16.170 -21.743 1.00 22.36 103 THR A CA 1
ATOM 815 C C . THR A 1 103 ? 41.644 -17.405 -21.996 1.00 26.43 103 THR A C 1
ATOM 816 O O . THR A 1 103 ? 42.059 -18.084 -21.050 1.00 23.35 103 THR A O 1
ATOM 820 N N . ARG A 1 104 ? 41.898 -17.733 -23.265 1.00 22.68 104 ARG A N 1
ATOM 821 C CA . ARG A 1 104 ? 42.704 -18.908 -23.577 1.00 23.23 104 ARG A CA 1
ATOM 822 C C . ARG A 1 104 ? 44.200 -18.622 -23.537 1.00 26.11 104 ARG A C 1
ATOM 823 O O . ARG A 1 104 ? 44.997 -19.553 -23.694 1.00 24.63 104 ARG A O 1
ATOM 831 N N . GLY A 1 105 ? 44.603 -17.369 -23.344 1.00 22.39 105 GLY A N 1
ATOM 832 C CA . GLY A 1 105 ? 46.014 -17.046 -23.262 1.00 24.13 105 GLY A CA 1
ATOM 833 C C . GLY A 1 105 ? 46.702 -16.756 -24.583 1.00 25.03 105 GLY A C 1
ATOM 834 O O . GLY A 1 105 ? 47.938 -16.747 -24.628 1.00 30.22 105 GLY A O 1
ATOM 835 N N . GLY A 1 106 ? 45.955 -16.530 -25.659 1.00 23.39 106 GLY A N 1
ATOM 836 C CA . GLY A 1 106 ? 46.533 -16.019 -26.882 1.00 23.29 106 GLY A CA 1
ATOM 837 C C . GLY A 1 106 ? 46.667 -14.507 -26.850 1.00 28.33 106 GLY A C 1
ATOM 838 O O . GLY A 1 106 ? 46.241 -13.828 -25.916 1.00 26.82 106 GLY A O 1
ATOM 839 N N . ARG A 1 107 ? 47.267 -13.967 -27.906 1.00 26.43 107 ARG A N 1
ATOM 840 C CA . ARG A 1 107 ? 47.457 -12.529 -28.037 1.00 24.48 107 ARG A CA 1
ATOM 841 C C . ARG A 1 107 ? 46.540 -11.984 -29.120 1.00 29.79 107 ARG A C 1
ATOM 842 O O . ARG A 1 107 ? 46.543 -12.491 -30.249 1.00 25.14 107 ARG A O 1
ATOM 850 N N . VAL A 1 108 ? 45.743 -10.970 -28.763 1.00 22.24 108 VAL A N 1
ATOM 851 C CA . VAL A 1 108 ? 44.915 -10.278 -29.743 1.00 25.76 108 VAL A CA 1
ATOM 852 C C . VAL A 1 108 ? 45.804 -9.421 -30.627 1.00 30.40 108 VAL A C 1
ATOM 853 O O . VAL A 1 108 ? 46.634 -8.650 -30.130 1.00 25.09 108 VAL A O 1
ATOM 857 N N . ARG A 1 109 ? 45.630 -9.544 -31.943 1.00 27.35 109 ARG A N 1
ATOM 858 C CA . ARG A 1 109 ? 46.406 -8.770 -32.916 1.00 32.79 109 ARG A CA 1
ATOM 859 C C . ARG A 1 109 ? 45.432 -8.092 -33.871 1.00 31.46 109 ARG A C 1
ATOM 860 O O . ARG A 1 109 ? 44.997 -8.681 -34.861 1.00 29.70 109 ARG A O 1
ATOM 868 N N . LEU A 1 110 ? 45.080 -6.848 -33.577 1.00 32.87 110 LEU A N 1
ATOM 869 C CA . LEU A 1 110 ? 44.129 -6.140 -34.419 1.00 33.10 110 LEU A CA 1
ATOM 870 C C . LEU A 1 110 ? 44.814 -5.719 -35.714 1.00 36.94 110 LEU A C 1
ATOM 871 O O . LEU A 1 110 ? 45.903 -5.143 -35.682 1.00 38.45 110 LEU A O 1
ATOM 876 N N A GLN A 1 111 ? 44.178 -6.003 -36.847 0.48 34.68 111 GLN A N 1
ATOM 877 N N B GLN A 1 111 ? 44.177 -6.016 -36.849 0.52 34.67 111 GLN A N 1
ATOM 878 C CA A GLN A 1 111 ? 44.723 -5.668 -38.155 0.48 32.80 111 GLN A CA 1
ATOM 879 C CA B GLN A 1 111 ? 44.703 -5.695 -38.170 0.52 32.78 111 GLN A CA 1
ATOM 880 C C A GLN A 1 111 ? 43.934 -4.524 -38.782 0.48 37.57 111 GLN A C 1
ATOM 881 C C B GLN A 1 111 ? 43.934 -4.528 -38.782 0.52 37.59 111 GLN A C 1
ATOM 882 O O A GLN A 1 111 ? 42.951 -4.023 -38.227 0.48 33.38 111 GLN A O 1
ATOM 883 O O B GLN A 1 111 ? 42.961 -4.015 -38.218 0.52 33.38 111 GLN A O 1
ATOM 894 N N . SER A 1 112 ? 44.375 -4.129 -39.969 1.00 36.00 112 SER A N 1
ATOM 895 C CA . SER A 1 112 ? 43.804 -2.985 -40.657 1.00 41.45 112 SER A CA 1
ATOM 896 C C . SER A 1 112 ? 42.365 -3.248 -41.078 1.00 36.56 112 SER A C 1
ATOM 897 O O . SER A 1 112 ? 41.944 -4.390 -41.287 1.00 35.78 112 SER A O 1
ATOM 900 N N . ILE A 1 113 ? 41.606 -2.169 -41.196 1.00 34.02 113 ILE A N 1
ATOM 901 C CA . ILE A 1 113 ? 40.244 -2.224 -41.705 1.00 34.76 113 ILE A CA 1
ATOM 902 C C . ILE A 1 113 ? 40.212 -1.440 -43.005 1.00 33.33 113 ILE A C 1
ATOM 903 O O . ILE A 1 113 ? 40.687 -0.300 -43.058 1.00 39.84 113 ILE A O 1
ATOM 908 N N . VAL A 1 114 ? 39.670 -2.056 -44.047 1.00 35.97 114 VAL A N 1
ATOM 909 C CA . VAL A 1 114 ? 39.714 -1.510 -45.398 1.00 37.32 114 VAL A CA 1
ATOM 910 C C . VAL A 1 114 ? 38.548 -0.553 -45.585 1.00 38.10 114 VAL A C 1
ATOM 911 O O . VAL A 1 114 ? 37.516 -0.659 -44.914 1.00 35.75 114 VAL A O 1
ATOM 915 N N . THR A 1 115 ? 38.725 0.392 -46.494 1.00 37.24 115 THR A N 1
ATOM 916 C CA . THR A 1 115 ? 37.661 1.297 -46.895 1.00 32.14 115 THR A CA 1
ATOM 917 C C . THR A 1 115 ? 36.463 0.486 -47.369 1.00 30.65 115 THR A C 1
ATOM 918 O O . THR A 1 115 ? 36.614 -0.357 -48.257 1.00 37.88 115 THR A O 1
ATOM 922 N N . PRO A 1 116 ? 35.269 0.751 -46.769 1.00 33.75 116 PRO A N 1
ATOM 923 C CA . PRO A 1 116 ? 34.178 -0.029 -47.317 1.00 35.15 116 PRO A CA 1
ATOM 924 C C . PRO A 1 116 ? 33.485 0.664 -48.451 1.00 41.83 116 PRO A C 1
ATOM 925 O O . PRO A 1 116 ? 33.875 1.738 -48.865 1.00 39.13 116 PRO A O 1
ATOM 929 N N . LEU A 1 117 ? 32.446 0.037 -48.955 1.00 50.59 117 LEU A N 1
ATOM 930 C CA . LEU A 1 117 ? 31.652 0.665 -49.985 1.00 48.18 117 LEU A CA 1
ATOM 931 C C . LEU A 1 117 ? 30.806 1.739 -49.320 1.00 50.79 117 LEU A C 1
ATOM 932 O O . LEU A 1 117 ? 30.373 1.551 -48.211 1.00 35.28 117 LEU A O 1
ATOM 937 N N . THR A 1 118 ? 30.602 2.863 -49.981 1.00 38.50 118 THR A N 1
ATOM 938 C CA . THR A 1 118 ? 29.865 3.973 -49.401 1.00 44.00 118 THR A CA 1
ATOM 939 C C . THR A 1 118 ? 28.556 4.317 -50.119 1.00 46.68 118 THR A C 1
ATOM 940 O O . THR A 1 118 ? 27.638 4.840 -49.520 1.00 35.99 118 THR A O 1
ATOM 944 N N . GLU A 1 119 ? 28.477 4.027 -51.401 1.00 40.39 119 GLU A N 1
ATOM 945 C CA . GLU A 1 119 ? 27.298 4.356 -52.193 1.00 42.07 119 GLU A CA 1
ATOM 946 C C . GLU A 1 119 ? 26.546 3.090 -52.568 1.00 39.76 119 GLU A C 1
ATOM 947 O O . GLU A 1 119 ? 27.139 2.124 -53.066 1.00 41.80 119 GLU A O 1
ATOM 953 N N . PHE A 1 120 ? 25.241 3.109 -52.332 1.00 34.44 120 PHE A N 1
ATOM 954 C CA . PHE A 1 120 ? 24.344 1.983 -52.550 1.00 40.13 120 PHE A CA 1
ATOM 955 C C . PHE A 1 120 ? 23.141 2.443 -53.362 1.00 37.30 120 PHE A C 1
ATOM 956 O O . PHE A 1 120 ? 22.006 2.007 -53.154 1.00 35.00 120 PHE A O 1
ATOM 964 N N . ASP A 1 121 ? 23.404 3.352 -54.299 1.00 37.89 121 ASP A N 1
ATOM 965 C CA . ASP A 1 121 ? 22.428 3.864 -55.257 1.00 45.05 121 ASP A CA 1
ATOM 966 C C . ASP A 1 121 ? 22.323 2.867 -56.403 1.00 43.01 121 ASP A C 1
ATOM 967 O O . ASP A 1 121 ? 23.197 2.804 -57.270 1.00 48.97 121 ASP A O 1
ATOM 972 N N . HIS A 1 122 ? 21.259 2.066 -56.406 1.00 35.72 122 HIS A N 1
ATOM 973 C CA . HIS A 1 122 ? 21.095 1.005 -57.398 1.00 43.43 122 HIS A CA 1
ATOM 974 C C . HIS A 1 122 ? 19.649 0.990 -57.852 1.00 48.38 122 HIS A C 1
ATOM 975 O O . HIS A 1 122 ? 18.798 0.303 -57.264 1.00 41.03 122 HIS A O 1
ATOM 982 N N . PRO A 1 123 ? 19.329 1.727 -58.919 1.00 52.44 123 PRO A N 1
ATOM 983 C CA . PRO A 1 123 ? 17.918 1.981 -59.253 1.00 46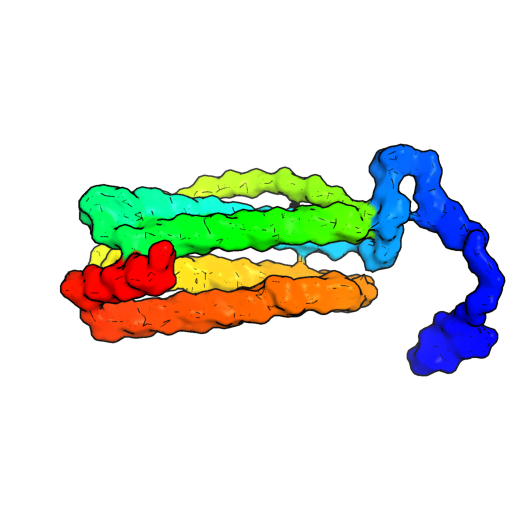.29 123 PRO A CA 1
ATOM 984 C C . PRO A 1 123 ? 17.142 0.757 -59.714 1.00 44.89 123 PRO A C 1
ATOM 985 O O . PRO A 1 123 ? 15.925 0.711 -59.504 1.00 49.94 123 PRO A O 1
ATOM 989 N N . GLU A 1 124 ? 17.787 -0.231 -60.338 1.00 43.87 124 GLU A N 1
ATOM 990 C CA . GLU A 1 124 ? 17.033 -1.363 -60.872 1.00 54.24 124 GLU A CA 1
ATOM 991 C C . GLU A 1 124 ? 16.402 -2.211 -59.775 1.00 38.90 124 GLU A C 1
ATOM 992 O O . GLU A 1 124 ? 15.176 -2.366 -59.724 1.00 39.90 124 GLU A O 1
ATOM 998 N N . LYS A 1 125 ? 17.234 -2.757 -58.882 1.00 35.64 125 LYS A N 1
ATOM 999 C CA . LYS A 1 125 ? 16.724 -3.450 -57.703 1.00 36.12 125 LYS A CA 1
ATOM 1000 C C . LYS A 1 125 ? 16.111 -2.455 -56.720 1.00 35.66 125 LYS A C 1
ATOM 1001 O O . LYS A 1 125 ? 15.208 -2.818 -55.961 1.00 34.69 125 LYS A O 1
ATOM 1007 N N . GLY A 1 126 ? 16.564 -1.208 -56.731 1.00 33.33 126 GLY A N 1
ATOM 1008 C CA . GLY A 1 126 ? 16.224 -0.276 -55.662 1.00 29.39 126 GLY A CA 1
ATOM 1009 C C . GLY A 1 126 ? 17.237 -0.344 -54.536 1.00 29.60 126 GLY A C 1
ATOM 1010 O O . GLY A 1 126 ? 17.812 -1.393 -54.245 1.00 25.92 126 GLY A O 1
ATOM 1011 N N . AS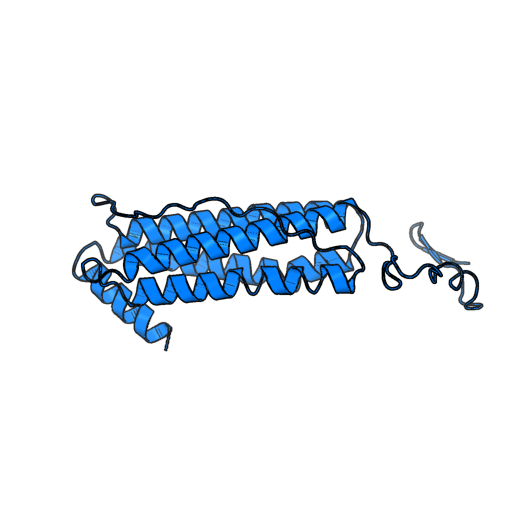P A 1 127 ? 17.466 0.800 -53.893 1.00 25.55 127 ASP A N 1
ATOM 1012 C CA . ASP A 1 127 ? 18.505 0.859 -52.868 1.00 27.93 127 ASP A CA 1
ATOM 1013 C C . ASP A 1 127 ? 18.252 -0.151 -51.753 1.00 31.44 127 ASP A C 1
ATOM 1014 O O . ASP A 1 127 ? 19.186 -0.815 -51.277 1.00 30.15 127 ASP A O 1
ATOM 1019 N N . ALA A 1 128 ? 16.988 -0.305 -51.347 1.00 24.19 128 ALA A N 1
ATOM 1020 C CA . ALA A 1 128 ? 16.680 -1.108 -50.166 1.00 28.21 128 ALA A CA 1
ATOM 1021 C C . ALA A 1 128 ? 16.933 -2.587 -50.417 1.00 21.00 128 ALA A C 1
ATOM 1022 O O . ALA A 1 128 ? 17.586 -3.259 -49.613 1.00 24.09 128 ALA A O 1
ATOM 1024 N N . LEU A 1 129 ? 16.399 -3.115 -51.521 1.00 29.52 129 LEU A N 1
ATOM 1025 C CA . LEU A 1 129 ? 16.627 -4.514 -51.862 1.00 26.33 129 LEU A CA 1
ATOM 1026 C C . LEU A 1 129 ? 18.103 -4.788 -52.093 1.00 22.48 129 LEU A C 1
ATOM 1027 O O . LEU A 1 129 ? 18.637 -5.791 -51.611 1.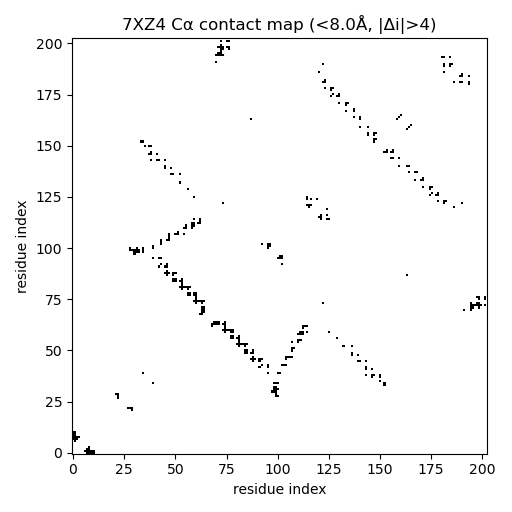00 29.56 129 LEU A O 1
ATOM 1032 N N . TYR A 1 130 ? 18.782 -3.912 -52.836 1.00 32.29 130 TYR A N 1
ATOM 1033 C CA . TYR A 1 130 ? 20.200 -4.133 -53.105 1.00 27.24 130 TYR A CA 1
ATOM 1034 C C . TYR A 1 130 ? 20.992 -4.206 -51.808 1.00 23.10 130 TYR A C 1
ATOM 1035 O O . TYR A 1 130 ? 21.806 -5.113 -51.608 1.00 27.17 130 TYR A O 1
ATOM 1044 N N . ALA A 1 131 ? 20.747 -3.262 -50.901 1.00 22.53 131 ALA A N 1
ATOM 1045 C CA . ALA A 1 131 ? 21.499 -3.224 -49.658 1.00 24.93 131 ALA A CA 1
ATOM 1046 C C . ALA A 1 131 ? 21.189 -4.430 -48.778 1.00 25.72 131 ALA A C 1
ATOM 1047 O O . ALA A 1 131 ? 22.093 -4.993 -48.149 1.00 27.91 131 ALA A O 1
ATOM 1049 N N . MET A 1 132 ? 19.922 -4.845 -48.712 1.00 24.54 132 MET A N 1
ATOM 1050 C CA . MET A 1 132 ? 19.606 -6.042 -47.934 1.00 29.31 132 MET A CA 1
ATOM 1051 C C . MET A 1 132 ? 20.245 -7.293 -48.532 1.00 26.68 132 MET A C 1
ATOM 1052 O O . MET A 1 132 ? 20.651 -8.195 -47.790 1.00 28.70 132 MET A O 1
ATOM 1057 N N . GLU A 1 133 ? 20.355 -7.368 -49.858 1.00 24.42 133 GLU A N 1
ATOM 1058 C CA . GLU A 1 133 ? 21.080 -8.482 -50.471 1.00 25.82 133 GLU A CA 1
ATOM 1059 C C . GLU A 1 133 ? 22.571 -8.415 -50.158 1.00 23.13 133 GLU A C 1
ATOM 1060 O O . GLU A 1 133 ? 23.208 -9.444 -49.894 1.00 28.56 133 GLU A O 1
ATOM 1066 N N . LEU A 1 134 ? 23.138 -7.212 -50.202 1.00 24.31 134 LEU A N 1
ATOM 1067 C CA . LEU A 1 134 ? 24.511 -6.987 -49.760 1.00 24.26 134 LEU A CA 1
ATOM 1068 C C . LEU A 1 134 ? 24.711 -7.456 -48.328 1.00 26.04 134 LEU A C 1
ATOM 1069 O O . LEU A 1 134 ? 25.705 -8.117 -48.009 1.00 24.60 134 LEU A O 1
ATOM 1074 N N . ALA A 1 135 ? 23.790 -7.085 -47.437 1.00 24.75 135 ALA A N 1
ATOM 1075 C CA . ALA A 1 135 ? 23.889 -7.526 -46.054 1.00 22.88 135 ALA A CA 1
ATOM 1076 C C . ALA A 1 135 ? 23.861 -9.047 -45.963 1.00 25.37 135 ALA A C 1
ATOM 1077 O O . ALA A 1 135 ? 24.632 -9.644 -45.206 1.00 26.15 135 ALA A O 1
ATOM 1079 N N . LEU A 1 136 ? 22.956 -9.684 -46.708 1.00 23.19 136 LEU A N 1
ATOM 1080 C CA . LEU A 1 136 ? 22.911 -11.141 -46.741 1.00 22.87 136 LEU A CA 1
ATOM 1081 C C . LEU A 1 136 ? 24.247 -11.716 -47.192 1.00 30.2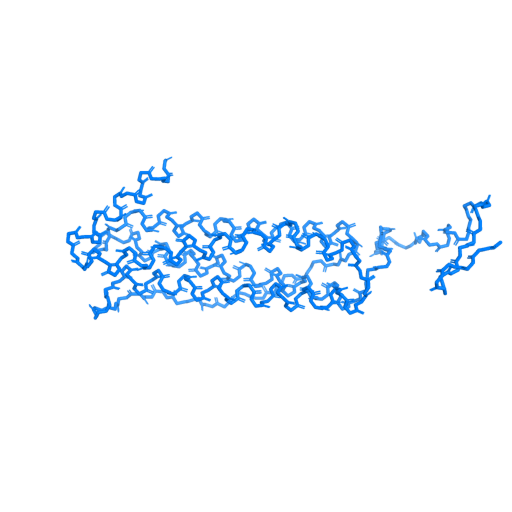7 136 LEU A C 1
ATOM 1082 O O . LEU A 1 136 ? 24.776 -12.652 -46.575 1.00 24.18 136 LEU A O 1
ATOM 1087 N N . ALA A 1 137 ? 24.812 -11.169 -48.273 1.00 22.88 137 ALA A N 1
ATOM 1088 C CA . ALA A 1 137 ? 26.103 -11.662 -48.743 1.00 31.57 137 ALA A CA 1
ATOM 1089 C C . ALA A 1 137 ? 27.178 -11.479 -47.676 1.00 23.68 137 ALA A C 1
ATOM 1090 O O . ALA A 1 137 ? 27.992 -12.377 -47.443 1.00 27.19 137 ALA A O 1
ATOM 1092 N N . LEU A 1 138 ? 27.160 -10.340 -46.979 1.00 25.72 138 LEU A N 1
ATOM 1093 C CA . LEU A 1 138 ? 28.133 -10.089 -45.917 1.00 29.31 138 LEU A CA 1
ATOM 1094 C C . LEU A 1 138 ? 28.004 -11.105 -44.784 1.00 26.77 138 LEU A C 1
ATOM 1095 O O . LEU A 1 138 ? 29.004 -11.660 -44.313 1.00 27.08 138 LEU A O 1
ATOM 1100 N N . GLU A 1 139 ? 26.781 -11.354 -44.323 1.00 20.61 139 GLU A N 1
ATOM 1101 C CA . GLU A 1 139 ? 26.581 -12.375 -43.295 1.00 26.28 139 GLU A CA 1
ATOM 1102 C C . GLU A 1 139 ? 27.065 -13.752 -43.754 1.00 27.47 139 GLU A C 1
ATOM 1103 O O . GLU A 1 139 ? 27.692 -14.485 -42.979 1.00 26.23 139 GLU A O 1
ATOM 1109 N N . LYS A 1 140 ? 26.790 -14.123 -45.011 1.00 24.93 140 LYS A N 1
ATOM 1110 C CA . LYS A 1 140 ? 27.280 -15.406 -45.516 1.00 24.38 140 LYS A CA 1
ATOM 1111 C C . LYS A 1 140 ? 28.810 -15.444 -45.551 1.00 24.32 140 LYS A C 1
ATOM 1112 O O . LYS A 1 140 ? 29.421 -16.486 -45.286 1.00 31.20 140 LYS A O 1
ATOM 1118 N N . LEU A 1 141 ? 29.443 -14.313 -45.863 1.00 26.41 141 LEU A N 1
ATOM 1119 C CA . LEU A 1 141 ? 30.898 -14.233 -45.827 1.00 28.80 141 LEU A CA 1
ATOM 1120 C C . LEU A 1 141 ? 31.424 -14.437 -44.413 1.00 25.21 141 LEU A C 1
ATOM 1121 O O . LEU A 1 141 ? 32.400 -15.167 -44.204 1.00 28.63 141 LEU A O 1
ATOM 1126 N N . VAL A 1 142 ? 30.800 -13.786 -43.426 1.00 25.96 142 VAL A N 1
ATOM 1127 C CA . VAL A 1 142 ? 31.207 -13.995 -42.042 1.00 25.31 142 VAL A CA 1
ATOM 1128 C C . VAL A 1 142 ? 30.994 -15.454 -41.642 1.00 25.83 142 VAL A C 1
ATOM 1129 O O . VAL A 1 142 ? 31.818 -16.045 -40.936 1.00 25.24 142 VAL A O 1
ATOM 1133 N N . ASN A 1 143 ? 29.886 -16.055 -42.086 1.00 25.56 143 ASN A N 1
ATOM 1134 C CA . ASN A 1 143 ? 29.633 -17.466 -41.786 1.00 27.16 143 ASN A CA 1
ATOM 1135 C C . ASN A 1 143 ? 30.715 -18.375 -42.380 1.00 21.57 143 ASN A C 1
ATOM 1136 O O . ASN A 1 143 ? 31.132 -19.347 -41.739 1.00 26.69 143 ASN A O 1
ATOM 1141 N N . GLU A 1 144 ? 31.174 -18.087 -43.604 1.00 24.76 144 GLU A N 1
ATOM 1142 C CA . GLU A 1 144 ? 32.261 -18.878 -44.195 1.00 30.09 144 GLU A CA 1
ATOM 1143 C C . GLU A 1 144 ? 33.509 -18.819 -43.324 1.00 25.43 144 GLU A C 1
ATOM 1144 O O . GLU A 1 144 ? 34.135 -19.845 -43.042 1.00 27.25 144 GLU A O 1
ATOM 1150 N N . LYS A 1 145 ? 33.886 -17.614 -42.894 1.00 21.80 145 LYS A N 1
ATOM 1151 C CA . LYS A 1 145 ? 35.043 -17.460 -42.018 1.00 19.82 145 LYS A CA 1
ATOM 1152 C C . LYS A 1 145 ? 34.844 -18.188 -40.695 1.00 23.70 145 LYS A C 1
ATOM 1153 O O . LYS A 1 145 ? 35.760 -18.860 -40.214 1.00 30.06 145 LYS A O 1
ATOM 1159 N N . LEU A 1 146 ? 33.644 -18.097 -40.105 1.00 23.27 146 LEU A N 1
ATOM 1160 C CA . LEU A 1 146 ? 33.356 -18.862 -38.890 1.00 26.38 146 LEU A CA 1
ATOM 1161 C C . LEU A 1 146 ? 33.553 -20.360 -39.112 1.00 26.12 146 LEU A C 1
ATOM 1162 O O . LEU A 1 146 ? 33.992 -21.078 -38.207 1.00 27.58 146 LEU A O 1
ATOM 1167 N N . HIS A 1 147 ? 33.189 -20.852 -40.295 1.00 26.65 147 HIS A N 1
ATOM 1168 C CA . HIS A 1 147 ? 33.393 -22.263 -40.619 1.00 28.06 147 HIS A CA 1
ATOM 1169 C C . HIS A 1 147 ? 34.871 -22.586 -40.782 1.00 24.93 147 HIS A C 1
ATOM 1170 O O . HIS A 1 147 ? 35.318 -23.672 -40.398 1.00 27.54 147 HIS A O 1
ATOM 1177 N N . ASN A 1 148 ? 35.640 -21.668 -41.377 1.00 22.42 148 ASN A N 1
ATOM 1178 C CA . ASN A 1 148 ? 37.090 -21.835 -41.419 1.00 23.79 148 ASN A CA 1
ATOM 1179 C C . ASN A 1 148 ? 37.664 -21.913 -40.012 1.00 29.26 148 ASN A C 1
ATOM 1180 O O . ASN A 1 148 ? 38.508 -22.766 -39.715 1.00 25.60 148 ASN A O 1
ATOM 1185 N N . LEU A 1 149 ? 37.250 -20.981 -39.149 1.00 26.44 149 LEU A N 1
ATOM 1186 C CA . LEU A 1 149 ? 37.724 -20.968 -37.773 1.00 26.24 149 LEU A CA 1
ATOM 1187 C C . LEU A 1 149 ? 37.373 -22.274 -37.088 1.00 22.27 149 LEU A C 1
ATOM 1188 O O . LEU A 1 149 ? 38.206 -22.867 -36.399 1.00 25.07 149 LEU A O 1
ATOM 1193 N N . HIS A 1 150 ? 36.156 -22.767 -37.314 1.00 25.00 150 HIS A N 1
ATOM 1194 C CA . HIS A 1 150 ? 35.753 -24.018 -36.688 1.00 30.66 150 HIS A CA 1
ATOM 1195 C C . HIS A 1 150 ? 36.582 -25.188 -37.204 1.00 30.30 150 HIS A C 1
ATOM 1196 O O . HIS A 1 150 ? 36.889 -26.114 -36.448 1.00 26.46 150 HIS A O 1
ATOM 1203 N N . ALA A 1 151 ? 36.929 -25.178 -38.491 1.00 27.19 151 ALA A N 1
ATOM 1204 C CA . ALA A 1 151 ? 37.695 -26.290 -39.051 1.00 29.43 151 ALA A CA 1
ATOM 1205 C C . ALA A 1 151 ? 39.104 -26.330 -38.464 1.00 28.64 151 ALA A C 1
ATOM 1206 O O . ALA A 1 151 ? 39.635 -27.411 -38.177 1.00 35.57 151 ALA A O 1
ATOM 1208 N N . VAL A 1 152 ? 39.713 -25.162 -38.249 1.00 34.52 152 VAL A N 1
ATOM 1209 C CA . VAL A 1 152 ? 41.013 -25.104 -37.580 1.00 24.24 152 VAL A CA 1
ATOM 1210 C C . VAL A 1 152 ? 40.924 -25.706 -36.186 1.00 32.37 152 VAL A C 1
ATOM 1211 O O . VAL A 1 152 ? 41.775 -26.504 -35.778 1.00 34.09 152 VAL A O 1
ATOM 1215 N N . ALA A 1 153 ? 39.892 -25.322 -35.432 1.00 26.88 153 ALA A N 1
ATOM 1216 C CA . ALA A 1 153 ? 39.746 -25.807 -34.063 1.00 25.97 153 ALA A CA 1
ATOM 1217 C C . ALA A 1 153 ? 39.514 -27.315 -34.020 1.00 31.58 153 ALA A C 1
ATOM 1218 O O . ALA A 1 153 ? 40.015 -28.000 -33.120 1.00 27.11 153 ALA A O 1
ATOM 1220 N N . THR A 1 154 ? 38.720 -27.848 -34.956 1.00 28.42 154 THR A N 1
ATOM 1221 C CA . THR A 1 154 ? 38.534 -29.299 -35.020 1.00 32.15 154 THR A CA 1
ATOM 1222 C C . THR A 1 154 ? 39.843 -30.006 -35.332 1.00 25.16 154 THR A C 1
ATOM 1223 O O . THR A 1 154 ? 40.189 -31.006 -34.697 1.00 32.00 154 THR A O 1
ATOM 1227 N N . ARG A 1 155 ? 40.586 -29.489 -36.306 1.00 29.14 155 ARG A N 1
ATOM 1228 C CA . ARG A 1 155 ? 41.843 -30.113 -36.693 1.00 33.88 155 ARG A CA 1
ATOM 1229 C C . ARG A 1 155 ? 42.856 -30.074 -35.561 1.00 38.42 155 ARG A C 1
ATOM 1230 O O . ARG A 1 155 ? 43.647 -31.010 -35.406 1.00 36.37 155 ARG A O 1
ATOM 1238 N N . CYS A 1 156 ? 42.825 -29.034 -34.737 1.00 33.82 156 CYS A N 1
ATOM 1239 C CA . CYS A 1 156 ? 43.753 -28.926 -33.624 1.00 25.81 156 CYS A CA 1
ATOM 1240 C C . CYS A 1 156 ? 43.234 -29.607 -32.369 1.00 33.18 156 CYS A C 1
ATOM 1241 O O . CYS A 1 156 ? 43.882 -29.511 -31.320 1.00 33.29 156 CYS A O 1
ATOM 1244 N N A ASN A 1 157 ? 42.091 -30.287 -32.442 0.51 29.46 157 ASN A N 1
ATOM 1245 N N B ASN A 1 157 ? 42.098 -30.300 -32.468 0.49 29.45 157 ASN A N 1
ATOM 1246 C CA A ASN A 1 157 ? 41.522 -30.979 -31.288 0.51 29.86 157 ASN A CA 1
ATOM 1247 C CA B ASN A 1 157 ? 41.439 -30.962 -31.343 0.49 29.82 157 ASN A CA 1
ATOM 1248 C C A ASN A 1 157 ? 41.358 -30.035 -30.099 0.51 33.88 157 ASN A C 1
ATOM 1249 C C B ASN A 1 157 ? 41.364 -30.041 -30.129 0.49 33.87 157 ASN A C 1
ATOM 1250 O O A ASN A 1 157 ? 41.792 -30.320 -28.980 0.51 34.39 157 ASN A O 1
ATOM 1251 O O B ASN A 1 157 ? 41.839 -30.348 -29.034 0.49 34.40 157 ASN A O 1
ATOM 1260 N N . ASP A 1 158 ? 40.739 -28.884 -30.352 1.00 31.73 158 ASP A N 1
ATOM 1261 C CA . ASP A 1 158 ? 40.474 -27.911 -29.300 1.00 27.86 158 ASP A CA 1
ATOM 1262 C C . ASP A 1 158 ? 38.975 -27.907 -29.064 1.00 27.38 158 ASP A C 1
ATOM 1263 O O . ASP A 1 158 ? 38.253 -27.083 -29.647 1.00 30.69 158 ASP A O 1
ATOM 1268 N N . PRO A 1 159 ? 38.456 -28.803 -28.216 1.00 27.08 159 PRO A N 1
ATOM 1269 C CA . PRO A 1 159 ? 37.000 -28.955 -28.111 1.00 27.25 159 PRO A CA 1
ATOM 1270 C C . PRO A 1 159 ? 36.329 -27.811 -27.383 1.00 29.85 159 PRO A C 1
ATOM 1271 O O . PRO A 1 159 ? 35.144 -27.555 -27.627 1.00 28.83 159 PRO A O 1
ATOM 1275 N N . GLN A 1 160 ? 37.034 -27.134 -26.475 1.00 28.19 160 GLN A N 1
ATOM 1276 C CA . GLN A 1 160 ? 36.451 -25.959 -25.844 1.00 24.94 160 GLN A CA 1
ATOM 1277 C C . GLN A 1 160 ? 36.224 -24.868 -26.876 1.00 25.51 160 GLN A C 1
ATOM 1278 O O . GLN A 1 160 ? 35.192 -24.187 -26.855 1.00 26.18 160 GLN A O 1
ATOM 1284 N N . LEU A 1 161 ? 37.162 -24.721 -27.812 1.00 20.52 161 LEU A N 1
ATOM 1285 C CA . LEU A 1 161 ? 37.029 -23.719 -28.861 1.00 22.79 161 LEU A CA 1
ATOM 1286 C C . LEU A 1 161 ? 35.900 -24.070 -29.826 1.00 25.33 161 LEU A C 1
ATOM 1287 O O . LEU A 1 161 ? 35.089 -23.205 -30.178 1.00 29.35 161 LEU A O 1
ATOM 1292 N N . THR A 1 162 ? 35.818 -25.330 -30.267 1.00 22.41 162 THR A N 1
ATOM 1293 C CA . THR A 1 162 ? 34.715 -25.704 -31.160 1.00 25.85 162 THR A CA 1
ATOM 1294 C C . THR A 1 162 ? 33.368 -25.412 -30.504 1.00 23.91 162 THR A C 1
ATOM 1295 O O . THR A 1 162 ? 32.491 -24.792 -31.113 1.00 31.02 162 THR A O 1
ATOM 1299 N N . ASP A 1 163 ? 33.194 -25.829 -29.246 1.00 25.28 163 ASP A N 1
ATOM 1300 C CA . ASP A 1 163 ? 31.942 -25.543 -28.550 1.00 28.46 163 ASP A CA 1
ATOM 1301 C C . ASP A 1 163 ? 31.702 -24.046 -28.414 1.00 27.17 163 ASP A C 1
ATOM 1302 O O . ASP A 1 163 ? 30.570 -23.578 -28.594 1.00 28.99 163 ASP A O 1
ATOM 1307 N N . PHE A 1 164 ? 32.746 -23.283 -28.072 1.00 24.64 164 PHE A N 1
ATOM 1308 C CA . PHE A 1 164 ? 32.611 -21.832 -28.007 1.00 25.83 164 PHE A CA 1
ATOM 1309 C C . PHE A 1 164 ? 32.079 -21.276 -29.324 1.00 25.61 164 PHE A C 1
ATOM 1310 O O . PHE A 1 164 ? 31.126 -20.494 -29.342 1.00 26.53 164 PHE A O 1
ATOM 1318 N N . ILE A 1 165 ? 32.690 -21.673 -30.437 1.00 23.25 165 ILE A N 1
ATOM 1319 C CA . ILE A 1 165 ? 32.257 -21.191 -31.746 1.00 31.33 165 ILE A CA 1
ATOM 1320 C C . ILE A 1 165 ? 30.828 -21.627 -32.043 1.00 25.61 165 ILE A C 1
ATOM 1321 O O . ILE A 1 165 ? 30.016 -20.842 -32.542 1.00 30.12 165 ILE A O 1
ATOM 1326 N N . GLU A 1 166 ? 30.505 -22.890 -31.773 1.00 25.15 166 GLU A N 1
ATOM 1327 C CA . GLU A 1 166 ? 29.151 -23.353 -32.055 1.00 28.29 166 GLU A CA 1
ATOM 1328 C C . GLU A 1 166 ? 28.130 -22.618 -31.201 1.00 31.41 166 GLU A C 1
ATOM 1329 O O . GLU A 1 166 ? 27.158 -22.066 -31.728 1.00 32.60 166 GLU A O 1
ATOM 1335 N N . SER A 1 167 ? 28.362 -22.554 -29.885 1.00 24.62 167 SER A N 1
ATOM 1336 C CA . SER A 1 167 ? 27.354 -21.994 -28.984 1.00 31.36 167 SER A CA 1
ATOM 1337 C C . SER A 1 167 ? 27.257 -20.476 -29.107 1.00 29.34 167 SER A C 1
ATOM 1338 O O . SER A 1 167 ? 26.153 -19.927 -29.096 1.00 31.84 167 SER A O 1
ATOM 1341 N N . GLU A 1 168 ? 28.384 -19.775 -29.250 1.00 27.54 168 GLU A N 1
ATOM 1342 C CA . GLU A 1 168 ? 28.361 -18.315 -29.194 1.00 25.44 168 GLU A CA 1
ATOM 1343 C C . GLU A 1 168 ? 28.092 -17.745 -30.580 1.00 29.52 168 GLU A C 1
ATOM 1344 O O . GLU A 1 168 ? 27.317 -16.794 -30.684 1.00 32.94 168 GLU A O 1
ATOM 1350 N N . PHE A 1 169 ? 28.711 -18.267 -31.637 1.00 24.35 169 PHE A N 1
ATOM 1351 C CA . PHE A 1 169 ? 28.529 -17.657 -32.953 1.00 26.55 169 PHE A CA 1
ATOM 1352 C C . PHE A 1 169 ? 27.717 -18.340 -34.046 1.00 26.00 169 PHE A C 1
ATOM 1353 O O . PHE A 1 169 ? 27.026 -17.656 -34.806 1.00 30.73 169 PHE A O 1
ATOM 1361 N N . LEU A 1 170 ? 27.818 -19.670 -34.175 1.00 29.98 170 LEU A N 1
ATOM 1362 C CA . LEU A 1 170 ? 27.225 -20.320 -35.349 1.00 29.06 170 LEU A CA 1
ATOM 1363 C C . LEU A 1 170 ? 25.713 -20.241 -35.311 1.00 21.53 170 LEU A C 1
ATOM 1364 O O . LEU A 1 170 ? 25.070 -20.070 -36.351 1.00 29.84 170 LEU A O 1
ATOM 1369 N N . ALA A 1 171 ? 25.130 -20.356 -34.117 1.00 28.59 171 ALA A N 1
ATOM 1370 C CA . ALA A 1 171 ? 23.678 -20.376 -33.998 1.00 32.51 171 ALA A CA 1
ATOM 1371 C C . ALA A 1 171 ? 23.096 -19.005 -34.289 1.00 25.42 171 ALA A C 1
ATOM 1372 O O . ALA A 1 171 ? 22.140 -18.882 -35.060 1.00 27.01 171 ALA A O 1
ATOM 1374 N N . ASP A 1 172 ? 23.683 -17.956 -33.709 1.00 29.18 172 ASP A N 1
ATOM 1375 C CA . ASP A 1 172 ? 23.279 -16.595 -34.057 1.00 26.35 172 ASP A CA 1
ATOM 1376 C C . ASP A 1 172 ? 23.476 -16.321 -35.541 1.00 30.94 172 ASP A C 1
ATOM 1377 O O . ASP A 1 172 ? 22.657 -15.642 -36.175 1.00 30.36 172 ASP A O 1
ATOM 1382 N N . GLN A 1 173 ? 24.566 -16.830 -36.107 1.00 20.36 173 GLN A N 1
ATOM 1383 C CA . GLN A 1 173 ? 24.862 -16.578 -37.512 1.00 2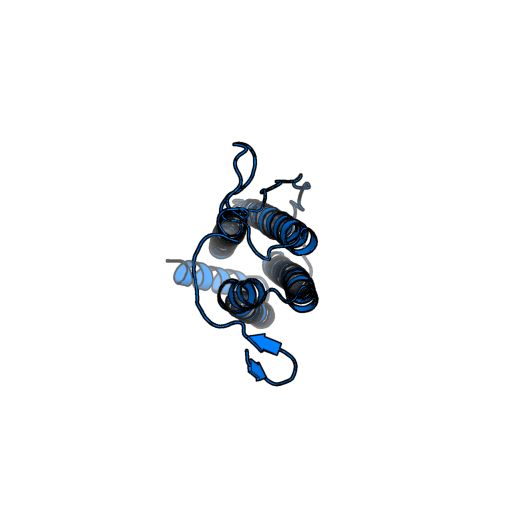6.01 173 GLN A CA 1
ATOM 1384 C C . GLN A 1 173 ? 23.773 -17.134 -38.422 1.00 21.15 173 GLN A C 1
ATOM 1385 O O . GLN A 1 173 ? 23.314 -16.439 -39.332 1.00 28.42 173 GLN A O 1
ATOM 1391 N N . VAL A 1 174 ? 23.346 -18.389 -38.202 1.00 25.31 174 VAL A N 1
ATOM 1392 C CA . VAL A 1 174 ? 22.304 -18.926 -39.081 1.00 27.25 174 VAL A CA 1
ATOM 1393 C C . VAL A 1 174 ? 20.979 -18.226 -38.827 1.00 26.48 174 VAL A C 1
ATOM 1394 O O . VAL A 1 174 ? 20.168 -18.084 -39.749 1.00 26.51 174 VAL A O 1
ATOM 1398 N N . GLU A 1 175 ? 20.735 -17.772 -37.591 1.00 23.52 175 GLU A N 1
ATOM 1399 C CA . GLU A 1 175 ? 19.510 -17.024 -37.306 1.00 32.01 175 GLU A CA 1
ATOM 1400 C C . GLU A 1 175 ? 19.521 -15.655 -37.979 1.00 25.84 175 GLU A C 1
ATOM 1401 O O . GLU A 1 175 ? 18.508 -15.240 -38.547 1.00 28.19 175 GLU A O 1
ATOM 1407 N N . ASP A 1 176 ? 20.660 -14.945 -37.932 1.00 27.42 176 ASP A N 1
ATOM 1408 C CA . ASP A 1 176 ? 20.798 -13.686 -38.667 1.00 22.71 176 ASP A CA 1
ATOM 1409 C C . ASP A 1 176 ? 20.589 -13.875 -40.165 1.00 24.38 176 ASP A C 1
ATOM 1410 O O . ASP A 1 176 ? 19.943 -13.047 -40.817 1.00 27.75 176 ASP A O 1
ATOM 1415 N N . ILE A 1 177 ? 21.118 -14.961 -40.730 1.00 29.99 177 ILE A N 1
ATOM 1416 C CA . ILE A 1 177 ? 21.007 -15.163 -42.172 1.00 23.10 177 ILE A CA 1
ATOM 1417 C C . ILE A 1 177 ? 19.558 -15.416 -42.591 1.00 22.20 177 ILE A C 1
ATOM 1418 O O . ILE A 1 177 ? 19.095 -14.884 -43.611 1.00 26.03 177 ILE A O 1
ATOM 1423 N N . LYS A 1 178 ? 18.833 -16.260 -41.847 1.00 24.20 178 LYS A N 1
ATOM 1424 C CA . LYS A 1 178 ? 17.412 -16.461 -42.137 1.00 20.81 178 LYS A CA 1
ATOM 1425 C C . LYS A 1 178 ? 16.629 -15.166 -42.013 1.00 20.75 178 LYS A C 1
ATOM 1426 O O . LYS A 1 178 ? 15.766 -14.871 -42.847 1.00 29.25 178 LYS A O 1
ATOM 1432 N N . LYS A 1 179 ? 16.895 -14.398 -40.965 1.00 23.86 179 LYS A N 1
ATOM 1433 C CA . LYS A 1 179 ? 16.176 -13.145 -40.775 1.00 22.38 179 LYS A CA 1
ATOM 1434 C C . LYS A 1 179 ? 16.388 -12.221 -41.965 1.00 26.02 179 LYS A C 1
ATOM 1435 O O . LYS A 1 179 ? 15.431 -11.670 -42.519 1.00 27.05 179 LYS A O 1
ATOM 1441 N N . ILE A 1 180 ? 17.640 -12.073 -42.402 1.00 26.60 180 ILE A N 1
ATOM 1442 C CA . ILE A 1 180 ? 17.925 -11.169 -43.506 1.00 19.17 180 ILE A CA 1
ATOM 1443 C C . ILE A 1 180 ? 17.434 -11.756 -44.820 1.00 23.96 180 ILE A C 1
ATOM 1444 O O . ILE A 1 180 ? 16.939 -11.029 -45.692 1.00 25.64 180 ILE A O 1
ATOM 1449 N N . SER A 1 181 ? 17.535 -13.078 -44.979 1.00 19.12 181 SER A N 1
ATOM 1450 C CA . SER A 1 181 ? 16.928 -13.709 -46.146 1.00 19.58 181 SER A CA 1
ATOM 1451 C C . SER A 1 181 ? 15.437 -13.407 -46.208 1.00 21.42 181 SER A C 1
ATOM 1452 O O . SER A 1 181 ? 14.890 -13.112 -47.279 1.00 24.13 181 SER A O 1
ATOM 1455 N N . GLU A 1 182 ? 14.760 -13.496 -45.067 1.00 22.42 182 GLU A N 1
ATOM 1456 C CA . GLU A 1 182 ? 13.343 -13.178 -45.046 1.00 25.09 182 GLU A CA 1
ATOM 1457 C C . GLU A 1 182 ? 13.106 -11.715 -45.406 1.00 22.20 182 GLU A C 1
ATOM 1458 O O . GLU A 1 182 ? 12.133 -11.397 -46.091 1.00 23.32 182 GLU A O 1
ATOM 1464 N N . TYR A 1 183 ? 13.988 -10.808 -44.958 1.00 21.26 183 TYR A N 1
ATOM 1465 C CA . TYR A 1 183 ? 13.889 -9.407 -45.368 1.00 22.85 183 TYR A CA 1
ATOM 1466 C C . TYR A 1 183 ? 14.017 -9.254 -46.885 1.00 23.09 183 TYR A C 1
ATOM 1467 O O . TYR A 1 183 ? 13.259 -8.503 -47.511 1.00 24.78 183 TYR A O 1
ATOM 1476 N N . VAL A 1 184 ? 14.975 -9.951 -47.493 1.00 19.75 184 VAL A N 1
ATOM 1477 C CA . VAL A 1 184 ? 15.122 -9.896 -48.945 1.00 18.79 184 VAL A CA 1
ATOM 1478 C C . VAL A 1 184 ? 13.844 -10.372 -49.619 1.00 19.83 184 VAL A C 1
ATOM 1479 O O . VAL A 1 184 ? 13.337 -9.737 -50.548 1.00 26.60 184 VAL A O 1
ATOM 1483 N N . ALA A 1 185 ? 13.304 -11.501 -49.156 1.00 20.67 185 ALA A N 1
ATOM 1484 C CA . ALA A 1 185 ? 12.094 -12.041 -49.764 1.00 21.39 185 ALA A CA 1
ATOM 1485 C C . ALA A 1 185 ? 10.938 -11.056 -49.645 1.00 24.50 185 ALA A C 1
ATOM 1486 O O . ALA A 1 185 ? 10.199 -10.836 -50.610 1.00 25.13 185 ALA A O 1
ATOM 1488 N N . GLN A 1 186 ? 10.785 -10.436 -48.470 1.00 24.93 186 GLN A N 1
ATOM 1489 C CA . GLN A 1 186 ? 9.708 -9.472 -48.273 1.00 21.64 186 GLN A CA 1
ATOM 1490 C C . GLN A 1 186 ? 9.888 -8.254 -49.165 1.00 24.13 186 GLN A C 1
ATOM 1491 O O . GLN A 1 186 ? 8.916 -7.752 -49.740 1.00 24.17 186 GLN A O 1
ATOM 1497 N N . LEU A 1 187 ? 11.119 -7.745 -49.270 1.00 23.62 187 LEU A N 1
ATOM 1498 C CA . LEU A 1 187 ? 11.356 -6.578 -50.112 1.00 24.82 187 LEU A CA 1
ATOM 1499 C C . LEU A 1 187 ? 11.026 -6.879 -51.571 1.00 24.91 187 LEU A C 1
ATOM 1500 O O . LEU A 1 187 ? 10.482 -6.028 -52.281 1.00 28.17 187 LEU A O 1
ATOM 1505 N N . ARG A 1 188 ? 11.329 -8.095 -52.030 1.00 28.70 188 ARG A N 1
ATOM 1506 C CA . ARG A 1 188 ? 10.953 -8.486 -53.384 1.00 29.08 188 ARG A CA 1
ATOM 1507 C C . ARG A 1 188 ? 9.439 -8.528 -53.546 1.00 29.21 188 ARG A C 1
ATOM 1508 O O . ARG A 1 188 ? 8.906 -8.138 -54.590 1.00 28.62 188 ARG A O 1
ATOM 1516 N N . ARG A 1 189 ? 8.732 -9.000 -52.522 1.00 22.80 189 ARG A N 1
ATOM 1517 C CA . ARG A 1 189 ? 7.276 -9.080 -52.599 1.00 24.77 189 ARG A CA 1
ATOM 1518 C C . ARG A 1 189 ? 6.625 -7.699 -52.584 1.00 24.24 189 ARG A C 1
ATOM 1519 O O . ARG A 1 189 ? 5.677 -7.462 -53.336 1.00 26.31 189 ARG A O 1
ATOM 1527 N N . VAL A 1 190 ? 7.105 -6.770 -51.739 1.00 23.05 190 VAL A N 1
ATOM 1528 C CA . VAL A 1 190 ? 6.404 -5.491 -51.614 1.00 23.23 190 VAL A CA 1
ATOM 1529 C C . VAL A 1 190 ? 6.700 -4.583 -52.798 1.00 26.28 190 VAL A C 1
ATOM 1530 O O . VAL A 1 190 ? 5.879 -3.714 -53.142 1.00 28.46 190 VAL A O 1
ATOM 1534 N N . GLY A 1 191 ? 7.859 -4.741 -53.419 1.00 29.80 191 GLY A N 1
ATOM 1535 C CA . GLY A 1 191 ? 8.252 -3.898 -54.526 1.00 32.18 191 GLY A CA 1
ATOM 1536 C C . GLY A 1 191 ? 8.691 -2.508 -54.092 1.00 29.52 191 GLY A C 1
ATOM 1537 O O . GLY A 1 191 ? 8.426 -2.044 -52.980 1.00 28.71 191 GLY A O 1
ATOM 1538 N N . LYS A 1 192 ? 9.359 -1.828 -55.020 1.00 28.09 192 LYS A N 1
ATOM 1539 C CA . LYS A 1 192 ? 9.851 -0.476 -54.804 1.00 27.22 192 LYS A CA 1
ATOM 1540 C C . LYS A 1 192 ? 8.712 0.510 -54.543 1.00 26.79 192 LYS A C 1
ATOM 1541 O O . LYS A 1 192 ? 7.557 0.302 -54.932 1.00 27.08 192 LYS A O 1
ATOM 1547 N N . GLY A 1 193 ? 9.061 1.599 -53.879 1.00 23.08 193 GLY A N 1
ATOM 1548 C CA . GLY A 1 193 ? 8.136 2.712 -53.671 1.00 21.40 193 GLY A CA 1
ATOM 1549 C C . GLY A 1 193 ? 7.383 2.582 -52.348 1.00 22.60 193 GLY A C 1
ATOM 1550 O O . GLY A 1 193 ? 7.999 2.517 -51.285 1.00 24.94 193 GLY A O 1
ATOM 1551 N N . HIS A 1 194 ? 6.053 2.549 -52.427 1.00 20.76 194 HIS A N 1
ATOM 1552 C CA . HIS A 1 194 ? 5.240 2.470 -51.218 1.00 20.77 194 HIS A CA 1
ATOM 1553 C C . HIS A 1 194 ? 5.556 1.206 -50.421 1.00 23.69 194 HIS A C 1
ATOM 1554 O O . HIS A 1 194 ? 5.667 1.250 -49.191 1.00 22.02 194 HIS A O 1
ATOM 1561 N N . GLY A 1 195 ? 5.755 0.080 -51.109 1.00 22.59 195 GLY A N 1
ATOM 1562 C CA . GLY A 1 195 ? 6.062 -1.158 -50.408 1.00 22.37 195 GLY A CA 1
ATOM 1563 C C . GLY A 1 195 ? 7.347 -1.077 -49.607 1.00 19.78 195 GLY A C 1
ATOM 1564 O O . GLY A 1 195 ? 7.387 -1.451 -48.431 1.00 22.13 195 GLY A O 1
ATOM 1565 N N . VAL A 1 196 ? 8.414 -0.582 -50.230 1.00 21.80 196 VAL A N 1
ATOM 1566 C CA . VAL A 1 196 ? 9.689 -0.440 -49.531 1.00 24.73 196 VAL A CA 1
ATOM 1567 C C . VAL A 1 196 ? 9.536 0.467 -48.313 1.00 22.67 196 VAL A C 1
ATOM 1568 O O . VAL A 1 196 ? 9.998 0.140 -47.210 1.00 25.13 196 VAL A O 1
ATOM 1572 N N . TRP A 1 197 ? 8.899 1.630 -48.501 1.00 20.12 197 TRP A N 1
ATOM 1573 C CA . TRP A 1 197 ? 8.679 2.558 -47.391 1.00 23.70 197 TRP A CA 1
ATOM 1574 C C . TRP A 1 197 ? 7.935 1.878 -46.247 1.00 20.85 197 TRP A C 1
ATOM 1575 O O . TRP A 1 197 ? 8.279 2.059 -45.075 1.00 21.73 197 TRP A O 1
ATOM 1586 N N . HIS A 1 198 ? 6.915 1.088 -46.576 1.00 20.72 198 HIS A N 1
ATOM 1587 C CA . HIS A 1 198 ? 6.133 0.392 -45.560 1.00 16.72 198 HIS A CA 1
ATOM 1588 C C . HIS A 1 198 ? 6.980 -0.647 -44.839 1.00 23.63 198 HIS A C 1
ATOM 1589 O O . HIS A 1 198 ? 6.952 -0.740 -43.608 1.00 26.24 198 HIS A O 1
ATOM 1596 N N . PHE A 1 199 ? 7.730 -1.454 -45.596 1.00 22.41 199 PHE A N 1
ATOM 1597 C CA . PHE A 1 199 ? 8.667 -2.385 -44.983 1.00 27.13 199 PHE A CA 1
ATOM 1598 C C . PHE A 1 199 ? 9.609 -1.654 -44.040 1.00 21.44 199 PHE A C 1
ATOM 1599 O O . PHE A 1 199 ? 9.871 -2.111 -42.927 1.00 25.72 199 PHE A O 1
ATOM 1607 N N . ASP A 1 200 ? 10.144 -0.517 -44.492 1.00 25.73 200 ASP A N 1
ATOM 1608 C CA . ASP A 1 200 ? 11.013 0.282 -43.638 1.00 22.38 200 ASP A CA 1
ATOM 1609 C C . ASP A 1 200 ? 10.305 0.708 -42.359 1.00 26.94 200 ASP A C 1
ATOM 1610 O O . ASP A 1 200 ? 10.927 0.739 -41.289 1.00 25.59 200 ASP A O 1
ATOM 1615 N N . GLN A 1 201 ? 9.011 1.059 -42.443 1.00 20.97 201 GLN A N 1
ATOM 1616 C CA . GLN A 1 201 ? 8.295 1.471 -41.229 1.00 27.36 201 GLN A CA 1
ATOM 1617 C C . GLN A 1 201 ? 8.145 0.308 -40.253 1.00 30.88 201 GLN A C 1
ATOM 1618 O O . GLN A 1 201 ? 8.221 0.496 -39.031 1.00 32.05 201 GLN A O 1
ATOM 1624 N N . LYS A 1 202 ? 7.948 -0.902 -40.773 1.00 24.65 202 LYS A N 1
ATOM 1625 C CA . LYS A 1 202 ? 7.842 -2.074 -39.910 1.00 31.00 202 LYS A CA 1
ATOM 1626 C C . LYS A 1 202 ? 9.189 -2.431 -39.295 1.00 32.56 202 LYS A C 1
ATOM 1627 O O . LYS A 1 202 ? 9.262 -2.856 -38.136 1.00 29.77 202 LYS A O 1
ATOM 1633 N N . LEU A 1 203 ? 10.264 -2.284 -40.071 1.00 33.86 203 LEU A N 1
ATOM 1634 C CA . LEU A 1 203 ? 11.613 -2.441 -39.538 1.00 26.99 203 LEU A CA 1
ATOM 1635 C C . LEU A 1 203 ? 11.862 -1.478 -38.377 1.00 35.65 203 LEU A C 1
ATOM 1636 O O . LEU A 1 203 ? 12.403 -1.864 -37.331 1.00 32.28 203 LEU A O 1
ATOM 1641 N N . LEU A 1 204 ? 11.471 -0.212 -38.552 1.00 38.17 204 LEU A N 1
ATOM 1642 C CA . LEU A 1 204 ? 11.630 0.789 -37.498 1.00 35.50 204 LEU A CA 1
ATOM 1643 C C . LEU A 1 204 ? 10.854 0.409 -36.238 1.00 31.99 204 LEU A C 1
ATOM 1644 O O . LEU A 1 204 ? 11.362 0.556 -35.121 1.00 39.22 204 LEU A O 1
ATOM 1649 N N . GLU A 1 205 ? 9.623 -0.079 -36.394 1.00 37.28 205 GLU A N 1
ATOM 1650 C CA . GLU A 1 205 ? 8.848 -0.519 -35.234 1.00 43.73 205 GLU A CA 1
ATOM 1651 C C . GLU A 1 205 ? 9.491 -1.720 -34.543 1.00 40.72 205 GLU A C 1
ATOM 1652 O O . GLU A 1 205 ? 9.537 -1.774 -33.311 1.00 51.30 205 GLU A O 1
ATOM 1658 N N . GLU A 1 206 ? 9.961 -2.711 -35.309 1.00 45.33 206 GLU A N 1
ATOM 1659 C CA . GLU A 1 206 ? 10.636 -3.847 -34.684 1.00 47.05 206 GLU A CA 1
ATOM 1660 C C . GLU A 1 206 ? 11.818 -3.391 -33.842 1.00 50.01 206 GLU A C 1
ATOM 1661 O O . GLU A 1 206 ? 12.131 -4.008 -32.819 1.00 56.27 206 GLU A O 1
ATOM 1667 N N . GLU A 1 207 ? 12.483 -2.321 -34.258 1.00 45.65 207 GLU A N 1
ATOM 1668 C CA . GLU A 1 207 ? 13.731 -1.887 -33.654 1.00 51.74 207 GLU A CA 1
ATOM 1669 C C . GLU A 1 207 ? 13.521 -0.971 -32.456 1.00 47.85 207 GLU A C 1
ATOM 1670 O O . GLU A 1 207 ? 14.506 -0.488 -31.886 1.00 52.14 207 GLU A O 1
ATOM 1676 N N . ALA A 1 208 ? 12.270 -0.696 -32.092 1.00 51.66 208 ALA A N 1
ATOM 1677 C CA . ALA A 1 208 ? 11.915 -0.130 -30.783 1.00 71.43 208 ALA A CA 1
ATOM 1678 C C . ALA A 1 208 ? 12.718 1.103 -30.388 1.00 78.99 208 ALA A C 1
ATOM 1679 O O . ALA A 1 208 ? 13.370 1.110 -29.342 1.00 75.60 208 ALA A O 1
#

Organism: Setaria italica (NCBI:txid4555)

Nearest PDB structures (foldseek):
  7xz4-assembly1_A  TM=1.005E+00  e=8.897E-29  Setaria italica
  3a9q-assembly1_R  TM=9.655E-01  e=5.556E-22  Glycine max
  3a9q-assembly1_B  TM=9.732E-01  e=1.031E-21  Glycine max
  3a9q-assembly1_E  TM=9.997E-01  e=1.551E-20  Glycine max
  6j4j-assembly1_H  TM=1.001E+00  e=2.380E-20  Glycine max

Solvent-accessible surface area: 12695 Å² total; per-residue (Å²): 172,104,96,87,122,62,87,97,105,103,75,186,116,104,124,129,55,88,97,93,110,62,46,150,70,144,88,116,42,122,67,87,101,172,6,63,97,104,0,11,54,12,0,14,120,2,1,35,25,0,57,35,2,7,109,26,0,78,17,5,58,56,12,0,88,88,134,119,22,58,12,135,0,0,5,73,12,0,83,65,10,2,49,50,1,126,105,23,0,93,90,0,51,142,15,0,92,94,31,8,6,130,40,117,104,117,97,70,106,121,32,116,68,96,4,100,68,107,163,99,8,39,1,24,56,0,0,32,46,0,30,57,27,4,111,84,0,24,113,77,1,102,87,4,40,43,43,0,80,209,38,126,6,95,95,0,20,79,21,0,73,65,64,4,36,51,64,5,85,113,18,25,133,94,5,38,81,18,9,58,72,4,156,214,64,28,125,51,141,15,16,131,93,16,2,57,102,1,54,114,106,23,119

Secondary structure (DSSP, 8-state):
-EEETTEEEPPP--SSTTTTTS--STTS-SS--S--HHHHHHHHHHHHHHHHHHHHHHHHHHHHTSTTT--HHHHHHHHHHHHHHHHHHHHHHHHHHHTT-----------------TTT-HHHHHHHHHHHHHHHHHHHHHHHHHHHHHTT-HHHHHHIIIIIIHHHHHHHHHHHHHHHHHHHH-TTHHHHHHHHHHHHHT-